Protein AF-0000000078980263 (afdb_homodimer)

Sequence (314 aa):
MEFRFREGEEVVDLPDGTDAGVYFIGRIRTPWSDRKDCPRQGREDGPKCRIELDARWASALHGVADYTWLDVLYWLDKGRRDLVIQNPKSDGKLFGTFALRSPQRPNPIGLSRVRLERVEGTTLVVRGLDCLDGTPLIDIKPNRCEFTPKAPPKPGVMEFRFREGEEVVDLPDGTDAGVYFIGRIRTPWSDRKDCPRQGREDGPKCRIELDARWASALHGVADYTWLDVLYWLDKGRRDLVIQNPKSDGKLFGTFALRSPQRPNPIGLSRVRLERVEGTTLVVRGLDCLDGTPLIDIKPNRCEFTPKAPPKPGV

Secondary structure (DSSP, 8-state):
---PPPTT-EE-PPPSS-SEEE---EEEE-S-SSGGGS-SS--TTS-EEEEEE-GGGGGGGTTGGG-SEEEEEEE-TTS-S-EEEE-TTSSS--EEGGGS--S-SSS-EEEEEEEEEEEETTEEEEE---S-TTPEEEEEEE-TTT----SPPPTT-/---PPPTT-EE-PPPSS-SEEE---EEEE-S-SSGGGS-SS--TTS-EEEEEE-GGGGGGGTTGGG-SEEEEEEE-TTS-S-EEEE-TTSSS--EEGGGS--S-SSS-EEEEEEEEEEEETTEEEEE---S-TTPEEEEEEE-TTT----SPPPTT-

Organism: Ruegeria pomeroyi (strain ATCC 700808 / DSM 15171 / DSS-3) (NCBI:txid246200)

Foldseek 3Di:
DPDDAFPPWDFDDDDPDDDDDFDQFWWKADPAQDLVPFDPWFDQPDDKIKTAGDPVCQCVCVPVQVAFKKKWKFAQPPAAAGIQWGDPPSPPDIDGPVVDQDCHHNGSIHIWIWTFPDDDRRMTIIGIDGGHGGTGTGDMGHDPVGDDDPDDDDPPD/DPDDAFPPWDFDDDDPDDDDDFDQFWWKADPAQDLVPFDPWFDQPDDKIKTAGDPVCQCVCVPVQVAFKKKWKFAQPPAAAGIQWGDVPSPPDIDGPVVDQDCHHNGSIHIWIWTFPDDDRRMTIIGIDGGHGGTGTGDMGHDPVGDDDPDDDDPPD

InterPro domains:
  IPR023370 TrmO-like, N-terminal domain [PF01980] (37-142)
  IPR023370 TrmO-like, N-terminal domain [PS51668] (22-152)
  IPR023370 TrmO-like, N-terminal domain [TIGR00104] (25-143)
  IPR023370 TrmO-like, N-terminal domain [cd09281] (24-142)
  IPR036413 YaeB-like superfamily [SSF118196] (22-150)
  IPR036414 YaeB, N-terminal domain superfamily [G3DSA:2.40.30.70] (2-148)
  IPR040372 YaeB-like [PTHR12818] (24-142)

pLDDT: mean 94.3, std 8.97, range [41.44, 98.94]

Structure (mmCIF, N/CA/C/O backbone):
data_AF-0000000078980263-model_v1
#
loop_
_entity.id
_entity.type
_entity.pdbx_description
1 polymer 'TsaA-like domain-containing protein'
#
loop_
_atom_site.group_PDB
_atom_site.id
_atom_site.type_symbol
_atom_site.label_atom_id
_atom_site.label_alt_id
_atom_site.label_comp_id
_atom_site.label_asym_id
_atom_site.label_entity_id
_atom_site.label_seq_id
_atom_site.pdbx_PDB_ins_code
_atom_site.Cartn_x
_atom_site.Cartn_y
_atom_site.Cartn_z
_atom_site.occupancy
_atom_site.B_iso_or_equiv
_atom_site.auth_seq_id
_atom_site.auth_comp_id
_atom_site.auth_asym_id
_atom_site.auth_atom_id
_atom_site.pdbx_PDB_model_num
ATOM 1 N N . MET A 1 1 ? -16.828 -14.68 11.484 1 41.91 1 MET A N 1
ATOM 2 C CA . MET A 1 1 ? -17.297 -14.883 10.117 1 41.91 1 MET A CA 1
ATOM 3 C C . MET A 1 1 ? -16.906 -16.266 9.609 1 41.91 1 MET A C 1
ATOM 5 O O . MET A 1 1 ? -15.75 -16.688 9.766 1 41.91 1 MET A O 1
ATOM 9 N N . GLU A 1 2 ? -17.812 -17.125 9.578 1 50.34 2 GLU A N 1
ATOM 10 C CA . GLU A 1 2 ? -17.594 -18.5 9.133 1 50.34 2 GLU A CA 1
ATOM 11 C C . GLU A 1 2 ? -17.031 -18.547 7.719 1 50.34 2 GLU A C 1
ATOM 13 O O . GLU A 1 2 ? -17.625 -17.984 6.789 1 50.34 2 GLU A O 1
ATOM 18 N N . PHE A 1 3 ? -15.688 -18.531 7.57 1 62.78 3 PHE A N 1
ATOM 19 C CA . PHE A 1 3 ? -15.062 -18.641 6.258 1 62.78 3 PHE A CA 1
ATOM 20 C C . PHE A 1 3 ? -15.391 -19.984 5.613 1 62.78 3 PHE A C 1
ATOM 22 O O . PHE A 1 3 ? -15.211 -21.031 6.234 1 62.78 3 PHE A O 1
ATOM 29 N N . ARG A 1 4 ? -16.359 -19.938 4.695 1 69.44 4 ARG A N 1
ATOM 30 C CA . ARG A 1 4 ? -16.609 -21.156 3.916 1 69.44 4 ARG A CA 1
ATOM 31 C C . ARG A 1 4 ? -15.68 -21.234 2.713 1 69.44 4 ARG A C 1
ATOM 33 O O . ARG A 1 4 ? -15.625 -20.312 1.896 1 69.44 4 ARG A O 1
ATOM 40 N N . PHE A 1 5 ? -14.891 -22.344 2.652 1 84.5 5 PHE A N 1
ATOM 41 C CA . PHE A 1 5 ? -13.992 -22.594 1.535 1 84.5 5 PHE A CA 1
ATOM 42 C C . PHE A 1 5 ? -14.773 -22.922 0.271 1 84.5 5 PHE A C 1
ATOM 44 O O . PHE A 1 5 ? -15.688 -23.75 0.302 1 84.5 5 PHE A O 1
ATOM 51 N N . ARG A 1 6 ? -14.477 -22.203 -0.721 1 90 6 ARG A N 1
ATOM 52 C CA . ARG A 1 6 ? -15.023 -22.531 -2.037 1 90 6 ARG A CA 1
ATOM 53 C C . ARG A 1 6 ? -14.195 -23.625 -2.715 1 90 6 ARG A C 1
ATOM 55 O O . ARG A 1 6 ? -13.062 -23.891 -2.316 1 90 6 ARG A O 1
ATOM 62 N N . GLU A 1 7 ? -14.797 -24.172 -3.707 1 91.81 7 GLU A N 1
ATOM 63 C CA . GLU A 1 7 ? -14.156 -25.281 -4.398 1 91.81 7 GLU A CA 1
ATOM 64 C C . GLU A 1 7 ? -12.82 -24.859 -5.004 1 91.81 7 GLU A C 1
ATOM 66 O O . GLU A 1 7 ? -12.734 -23.828 -5.66 1 91.81 7 GLU A O 1
ATOM 71 N N . GLY A 1 8 ? -11.711 -25.688 -4.762 1 96.12 8 GLY A N 1
ATOM 72 C CA . GLY A 1 8 ? -10.414 -25.469 -5.387 1 96.12 8 GLY A CA 1
ATOM 73 C C . GLY A 1 8 ? -9.523 -24.531 -4.605 1 96.12 8 GL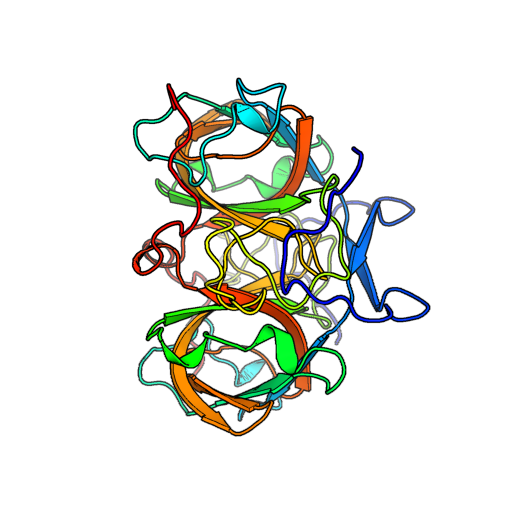Y A C 1
ATOM 74 O O . GLY A 1 8 ? -8.328 -24.422 -4.887 1 96.12 8 GLY A O 1
ATOM 75 N N . GLU A 1 9 ? -10.086 -23.938 -3.598 1 97.38 9 GLU A N 1
ATOM 76 C CA . GLU A 1 9 ? -9.289 -23 -2.811 1 97.38 9 GLU A CA 1
ATOM 77 C C . GLU A 1 9 ? -8.234 -23.734 -1.987 1 97.38 9 GLU A C 1
ATOM 79 O O . GLU A 1 9 ? -8.422 -24.891 -1.619 1 97.38 9 GLU A O 1
ATOM 84 N N . GLU A 1 10 ? -7.105 -23.141 -1.783 1 97.94 10 GLU A N 1
ATOM 85 C CA . GLU A 1 10 ? -5.984 -23.734 -1.056 1 97.94 10 GLU A CA 1
ATOM 86 C C . GLU A 1 10 ? -5.457 -22.781 0.012 1 97.94 10 GLU A C 1
ATOM 88 O O . GLU A 1 10 ? -5.445 -21.562 -0.187 1 97.94 10 GLU A O 1
ATOM 93 N N . VAL A 1 11 ? -4.992 -23.391 1.152 1 97.94 11 VAL A N 1
ATOM 94 C CA . VAL A 1 11 ? -4.398 -22.609 2.234 1 97.94 11 VAL A CA 1
ATOM 95 C C . VAL A 1 11 ? -2.971 -23.094 2.494 1 97.94 11 VAL A C 1
ATOM 97 O O . VAL A 1 11 ? -2.576 -24.172 2.033 1 97.94 11 VAL A O 1
ATOM 100 N N . VAL A 1 12 ? -2.186 -22.281 3.139 1 98.44 12 VAL A N 1
ATOM 101 C CA . VAL A 1 12 ? -0.859 -22.656 3.613 1 98.44 12 VAL A CA 1
ATOM 102 C C . VAL A 1 12 ? -0.764 -22.422 5.121 1 98.44 12 VAL A C 1
ATOM 104 O O . VAL A 1 12 ? -1.577 -21.703 5.695 1 98.44 12 VAL A O 1
ATOM 107 N N . ASP A 1 13 ? 0.249 -23.125 5.699 1 97.88 13 ASP A N 1
ATOM 108 C CA . ASP A 1 13 ? 0.564 -22.828 7.09 1 97.88 13 ASP A CA 1
ATOM 109 C C . ASP A 1 13 ? 1.24 -21.453 7.211 1 97.88 13 ASP A C 1
ATOM 111 O O . ASP A 1 13 ? 2.178 -21.156 6.469 1 97.88 13 ASP A O 1
ATOM 115 N N . LEU A 1 14 ? 0.771 -20.75 8.133 1 98.12 14 LEU A N 1
ATOM 116 C CA . LEU A 1 14 ? 1.367 -19.438 8.359 1 98.12 14 LEU A CA 1
ATOM 117 C C . LEU A 1 14 ? 2.652 -19.547 9.172 1 98.12 14 LEU A C 1
ATOM 119 O O . LEU A 1 14 ? 2.834 -20.516 9.914 1 98.12 14 LEU A O 1
ATOM 123 N N . PRO A 1 15 ? 3.559 -18.531 8.992 1 97.88 15 PRO A N 1
ATOM 124 C CA . PRO A 1 15 ? 4.719 -18.516 9.883 1 97.88 15 PRO A CA 1
ATOM 125 C C . PRO A 1 15 ? 4.328 -18.406 11.352 1 97.88 15 PRO A C 1
ATOM 127 O O . PRO A 1 15 ? 3.236 -17.922 11.672 1 97.88 15 PRO A O 1
ATOM 130 N N . ASP A 1 16 ? 5.219 -18.828 12.297 1 96 16 ASP A N 1
ATOM 131 C CA . ASP A 1 16 ? 4.949 -18.859 13.734 1 96 16 ASP A CA 1
ATOM 132 C C . ASP A 1 16 ? 4.738 -17.453 14.281 1 96 16 ASP A C 1
ATOM 134 O O . ASP A 1 16 ? 4.016 -17.266 15.258 1 96 16 ASP A O 1
ATOM 138 N N . GLY A 1 17 ? 5.352 -16.531 13.703 1 97.44 17 GLY A N 1
ATOM 139 C CA . GLY A 1 17 ? 5.242 -15.156 14.148 1 97.44 17 GLY A CA 1
ATOM 140 C C . GLY A 1 17 ? 5.398 -14.148 13.023 1 97.44 17 GLY A C 1
ATOM 141 O O . GLY A 1 17 ? 5.859 -14.492 11.938 1 97.44 17 GLY A O 1
ATOM 142 N N . THR A 1 18 ? 4.926 -12.945 13.328 1 98.38 18 THR A N 1
ATOM 143 C CA . THR A 1 18 ? 5.051 -11.875 12.344 1 98.38 18 THR A CA 1
ATOM 144 C C . THR A 1 18 ? 6.453 -11.273 12.375 1 98.38 18 THR A C 1
ATOM 146 O O . THR A 1 18 ? 7.203 -11.484 13.328 1 98.38 18 THR A O 1
ATOM 149 N N . ASP A 1 19 ? 6.82 -10.617 11.305 1 98.75 19 ASP A N 1
ATOM 150 C CA . ASP A 1 19 ? 8.188 -10.133 11.133 1 98.75 19 ASP A CA 1
ATOM 151 C C . ASP A 1 19 ? 8.312 -8.664 11.547 1 98.75 19 ASP A C 1
ATOM 153 O O . ASP A 1 19 ? 9.398 -8.211 11.906 1 98.75 19 ASP A O 1
ATOM 157 N N . ALA A 1 20 ? 7.281 -7.906 11.445 1 98.62 20 ALA A N 1
ATOM 158 C CA . ALA A 1 20 ? 7.215 -6.496 11.828 1 98.62 20 ALA A CA 1
ATOM 159 C C . ALA A 1 20 ? 5.797 -6.105 12.227 1 98.62 20 ALA A C 1
ATOM 161 O O . ALA A 1 20 ? 4.855 -6.875 12.039 1 98.62 20 ALA A O 1
ATOM 162 N N . GLY A 1 21 ? 5.656 -4.926 12.859 1 98.56 21 GLY A N 1
ATOM 163 C CA . GLY A 1 21 ? 4.352 -4.488 13.328 1 98.56 21 GLY A CA 1
ATOM 164 C C . GLY A 1 21 ? 3.934 -3.145 12.766 1 98.56 21 GLY A C 1
ATOM 165 O O . GLY A 1 21 ? 4.781 -2.324 12.406 1 98.56 21 GLY A O 1
ATOM 166 N N . VAL A 1 22 ? 2.6 -2.936 12.75 1 98.75 22 VAL A N 1
ATOM 167 C CA . VAL A 1 22 ? 2.086 -1.658 12.266 1 98.75 22 VAL A CA 1
ATOM 168 C C . VAL A 1 22 ? 1.269 -0.983 13.367 1 98.75 22 VAL A C 1
ATOM 170 O O . VAL A 1 22 ? 0.71 -1.657 14.234 1 98.75 22 VAL A O 1
ATOM 173 N N . TYR A 1 23 ? 1.26 0.328 13.289 1 98.88 23 TYR A N 1
ATOM 174 C CA . TYR A 1 23 ? 0.357 1.154 14.078 1 98.88 23 TYR A CA 1
ATOM 175 C C . TYR A 1 23 ? -0.908 1.486 13.297 1 98.88 23 TYR A C 1
ATOM 177 O O . TYR A 1 23 ? -0.841 1.837 12.117 1 98.88 23 TYR A O 1
ATOM 185 N N . PHE A 1 24 ? -2.059 1.275 13.953 1 98.88 24 PHE A N 1
ATOM 186 C CA . PHE A 1 24 ? -3.25 1.923 13.414 1 98.88 24 PHE A CA 1
ATOM 187 C C . PHE A 1 24 ? -3.256 3.41 13.75 1 98.88 24 PHE A C 1
ATOM 189 O O . PHE A 1 24 ? -3.285 3.785 14.922 1 98.88 24 PHE A O 1
ATOM 196 N N . ILE A 1 25 ? -3.234 4.211 12.734 1 98.94 25 ILE A N 1
ATOM 197 C CA . ILE A 1 25 ? -2.979 5.629 12.969 1 98.94 25 ILE A CA 1
ATOM 198 C C . ILE A 1 25 ? -4.293 6.406 12.898 1 98.94 25 ILE A C 1
ATOM 200 O O . ILE A 1 25 ? -4.289 7.637 12.906 1 98.94 25 ILE A O 1
ATOM 204 N N . GLY A 1 26 ? -5.363 5.766 12.758 1 98.88 26 GLY A N 1
ATOM 205 C CA . GLY A 1 26 ? -6.703 6.324 12.656 1 98.88 26 GLY A CA 1
ATOM 206 C C . GLY A 1 26 ? -7.746 5.301 12.242 1 98.88 26 GLY A C 1
ATOM 207 O O . GLY A 1 26 ? -7.516 4.094 12.352 1 98.88 26 GLY A O 1
ATOM 208 N N . ARG A 1 27 ? -8.906 5.844 11.852 1 98.88 27 ARG A N 1
ATOM 209 C CA . ARG A 1 27 ? -10.023 5.008 11.43 1 98.88 27 ARG A CA 1
ATOM 210 C C . ARG A 1 27 ? -10.703 5.574 10.188 1 98.88 27 ARG A C 1
ATOM 212 O O . ARG A 1 27 ? -10.797 6.793 10.031 1 98.88 27 ARG A O 1
ATOM 219 N N . ILE A 1 28 ? -11.188 4.625 9.438 1 98.88 28 ILE A N 1
ATOM 220 C CA . ILE A 1 28 ? -11.953 4.996 8.25 1 98.88 28 ILE A CA 1
ATOM 221 C C . ILE A 1 28 ? -13.445 4.844 8.531 1 98.88 28 ILE A C 1
ATOM 223 O O . ILE A 1 28 ? -13.875 3.842 9.109 1 98.88 28 ILE A O 1
ATOM 227 N N . ARG A 1 29 ? -14.195 5.844 8.148 1 98.81 29 ARG A N 1
ATOM 228 C CA . ARG A 1 29 ? -15.648 5.852 8.297 1 98.81 29 ARG A CA 1
ATOM 229 C C . ARG A 1 29 ? -16.328 5.785 6.934 1 98.81 29 ARG A C 1
ATOM 231 O O . ARG A 1 29 ? -16.141 6.668 6.094 1 98.81 29 ARG A O 1
ATOM 238 N N . THR A 1 30 ? -17.094 4.742 6.688 1 98.5 30 THR A N 1
ATOM 239 C CA . THR A 1 30 ? -17.812 4.516 5.438 1 98.5 30 THR A CA 1
ATOM 240 C C . THR A 1 30 ? -19.281 4.188 5.715 1 98.5 30 THR A C 1
ATOM 242 O O . THR A 1 30 ? -19.672 3.969 6.863 1 98.5 30 THR A O 1
ATOM 245 N N . PRO A 1 31 ? -20.094 4.148 4.633 1 97.75 31 PRO A N 1
ATOM 246 C CA . PRO A 1 31 ? -21.5 3.865 4.875 1 97.75 31 PRO A CA 1
ATOM 247 C C . PRO A 1 31 ? -21.797 2.373 5.027 1 97.75 31 PRO A C 1
ATOM 249 O O . PRO A 1 31 ? -22.922 1.983 5.305 1 97.75 31 PRO A O 1
ATOM 252 N N . TRP A 1 32 ? -20.828 1.546 4.895 1 96.69 32 TRP A N 1
ATOM 253 C CA . TRP A 1 32 ? -21.094 0.111 4.848 1 96.69 32 TRP A CA 1
ATOM 254 C C . TRP A 1 32 ? -20.766 -0.545 6.188 1 96.69 32 TRP A C 1
ATOM 256 O O . TRP A 1 32 ? -19.625 -0.5 6.652 1 96.69 32 TRP A O 1
ATOM 266 N N . SER A 1 33 ? -21.719 -1.171 6.82 1 95.31 33 SER A N 1
ATOM 267 C CA . SER A 1 33 ? -21.547 -1.859 8.094 1 95.31 33 SER A CA 1
ATOM 268 C C . SER A 1 33 ? -21.391 -3.363 7.89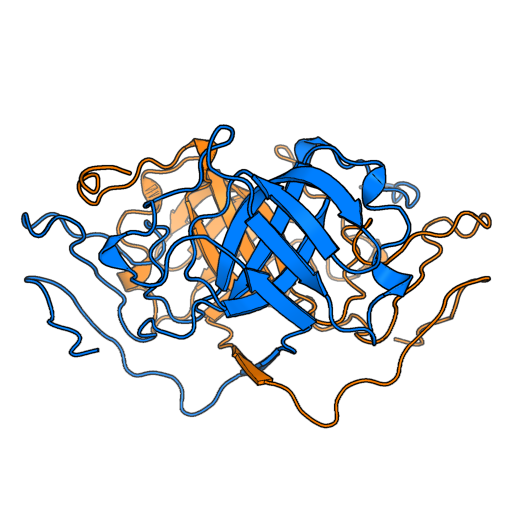5 1 95.31 33 SER A C 1
ATOM 270 O O . SER A 1 33 ? -21 -4.082 8.82 1 95.31 33 SER A O 1
ATOM 272 N N . ASP A 1 34 ? -21.734 -3.771 6.68 1 93.19 34 ASP A N 1
ATOM 273 C CA . ASP A 1 34 ? -21.625 -5.18 6.309 1 93.19 34 ASP A CA 1
ATOM 274 C C . ASP A 1 34 ? -20.781 -5.352 5.051 1 93.19 34 ASP A C 1
ATOM 276 O O . ASP A 1 34 ? -20.938 -4.598 4.086 1 93.19 34 ASP A O 1
ATOM 280 N N . ARG A 1 35 ? -19.938 -6.332 5.094 1 89.38 35 ARG A N 1
ATOM 281 C CA . ARG A 1 35 ? -19.031 -6.594 3.988 1 89.38 35 ARG A CA 1
ATOM 282 C C . ARG A 1 35 ? -19.781 -6.777 2.68 1 89.38 35 ARG A C 1
ATOM 284 O O . ARG A 1 35 ? -19.297 -6.387 1.615 1 89.38 35 ARG A O 1
ATOM 291 N N . LYS A 1 36 ? -20.953 -7.367 2.758 1 88.12 36 LYS A N 1
ATOM 292 C CA . LYS A 1 36 ? -21.734 -7.66 1.558 1 88.12 36 LYS A CA 1
ATOM 293 C C . LYS A 1 36 ? -22.156 -6.375 0.852 1 88.12 36 LYS A C 1
ATOM 295 O O . LYS A 1 36 ? -22.5 -6.398 -0.331 1 88.12 36 LYS A O 1
ATOM 300 N N . ASP A 1 37 ? -22.172 -5.262 1.613 1 91.44 37 ASP A N 1
ATOM 301 C CA . ASP A 1 37 ? -22.625 -3.992 1.06 1 91.44 37 ASP A CA 1
ATOM 302 C C . ASP A 1 37 ? -21.453 -3.168 0.535 1 91.44 37 ASP A C 1
ATOM 304 O O . ASP A 1 37 ? -21.641 -2.15 -0.133 1 91.44 37 ASP A O 1
ATOM 308 N N . CYS A 1 38 ? -20.266 -3.576 0.869 1 93 38 CYS A N 1
ATOM 309 C CA . CYS A 1 38 ? -19.094 -2.863 0.386 1 93 38 CYS A CA 1
ATOM 310 C C . CYS A 1 38 ? -18.891 -3.08 -1.11 1 93 38 CYS A C 1
ATOM 312 O O . CYS A 1 38 ? -19.031 -4.203 -1.602 1 93 38 CYS A O 1
ATOM 314 N N . PRO A 1 39 ? -18.609 -1.992 -1.839 1 91.88 39 PRO A N 1
ATOM 315 C CA . PRO A 1 39 ? -18.234 -2.223 -3.236 1 91.88 39 PRO A CA 1
ATOM 316 C C . PRO A 1 39 ? -16.969 -3.059 -3.373 1 91.88 39 PRO A C 1
ATOM 318 O O . PRO A 1 39 ? -16.141 -3.086 -2.457 1 91.88 39 PRO A O 1
ATOM 321 N N . ARG A 1 40 ? -16.797 -3.777 -4.504 1 89.69 40 ARG A N 1
ATOM 322 C CA . ARG A 1 40 ? -15.578 -4.535 -4.762 1 89.69 40 ARG A CA 1
ATOM 323 C C . ARG A 1 40 ? -14.383 -3.607 -4.906 1 89.69 40 ARG A C 1
ATOM 325 O O . ARG A 1 40 ? -13.266 -3.953 -4.496 1 89.69 40 ARG A O 1
ATOM 332 N N . GLN A 1 41 ? -14.609 -2.512 -5.551 1 91 41 GLN A N 1
ATOM 333 C CA . GLN A 1 41 ? -13.625 -1.437 -5.68 1 91 41 GLN A CA 1
ATOM 334 C C . GLN A 1 41 ? -14.289 -0.07 -5.523 1 91 41 GLN A C 1
ATOM 336 O O . GLN A 1 41 ? -15.398 0.149 -6.016 1 91 41 GLN A O 1
ATOM 341 N N . GLY A 1 42 ? -13.555 0.763 -4.871 1 93 42 GLY A N 1
ATOM 342 C CA . GLY A 1 42 ? -14.086 2.109 -4.723 1 93 42 GLY A CA 1
ATOM 343 C C . GLY A 1 42 ? -14.203 2.85 -6.043 1 93 42 GLY A C 1
ATOM 344 O O . GLY A 1 42 ? -13.367 2.68 -6.934 1 93 42 GLY A O 1
ATOM 345 N N . ARG A 1 43 ? -15.32 3.693 -6.078 1 92.12 43 ARG A N 1
ATOM 346 C CA . ARG A 1 43 ? -15.531 4.52 -7.262 1 92.12 43 ARG A CA 1
ATOM 347 C C . ARG A 1 43 ? -15.297 5.992 -6.949 1 92.12 43 ARG A C 1
ATOM 349 O O . ARG A 1 43 ? -15.594 6.457 -5.848 1 92.12 43 ARG A O 1
ATOM 356 N N . GLU A 1 44 ? -14.805 6.637 -7.996 1 91.56 44 GLU A N 1
ATOM 357 C CA . GLU A 1 44 ? -14.531 8.062 -7.84 1 91.56 44 GLU A CA 1
ATOM 358 C C . GLU A 1 44 ? -15.812 8.836 -7.531 1 91.56 44 GLU A C 1
ATOM 360 O O . GLU A 1 44 ? -15.773 9.867 -6.859 1 91.56 44 GLU A O 1
ATOM 365 N N . ASP A 1 45 ? -16.906 8.352 -8.102 1 93.69 45 ASP A N 1
ATOM 366 C CA . ASP A 1 45 ? -18.188 9.016 -7.867 1 93.69 45 ASP A CA 1
ATOM 367 C C . ASP A 1 45 ? -18.953 8.336 -6.742 1 93.69 45 ASP A C 1
ATOM 369 O O . ASP A 1 45 ? -20.172 8.492 -6.633 1 93.69 45 ASP A O 1
ATOM 373 N N . GLY A 1 46 ? -18.297 7.531 -5.957 1 95.31 46 GLY A N 1
ATOM 374 C CA . GLY A 1 46 ? -18.906 6.887 -4.812 1 95.31 46 GLY A CA 1
ATOM 375 C C . GLY A 1 46 ? -19.234 7.852 -3.686 1 95.31 46 GLY A C 1
ATOM 376 O O . GLY A 1 46 ? -19.062 9.062 -3.832 1 95.31 46 GLY A O 1
ATOM 377 N N . PRO A 1 47 ? -19.766 7.312 -2.619 1 97.69 47 PRO A N 1
ATOM 378 C CA . PRO A 1 47 ? -20.156 8.172 -1.501 1 97.69 47 PRO A CA 1
ATOM 379 C C . PRO A 1 47 ? -18.969 8.859 -0.834 1 97.69 47 PRO A C 1
ATOM 381 O O . PRO A 1 47 ? -17.844 8.352 -0.889 1 97.69 47 PRO A O 1
ATOM 384 N N . LYS A 1 48 ? -19.281 10.016 -0.228 1 98.5 48 LYS A N 1
ATOM 385 C CA . LYS A 1 48 ? -18.297 10.633 0.635 1 98.5 48 LYS A CA 1
ATOM 386 C C . LYS A 1 48 ? -18.031 9.789 1.878 1 98.5 48 LYS A C 1
ATOM 388 O O . LYS A 1 48 ? -18.969 9.32 2.52 1 98.5 48 LYS A O 1
ATOM 393 N N . CYS A 1 49 ? -16.828 9.539 2.129 1 98.81 49 CYS A N 1
ATOM 394 C CA . CYS A 1 49 ? -16.344 8.844 3.316 1 98.81 49 CYS A CA 1
ATOM 395 C C . CYS A 1 49 ? -15.398 9.727 4.121 1 98.81 49 CYS A C 1
ATOM 397 O O . CYS A 1 49 ? -15.062 10.828 3.695 1 98.81 49 CYS A O 1
ATOM 399 N N . ARG A 1 50 ? -15.055 9.25 5.309 1 98.94 50 ARG A N 1
ATOM 400 C CA . ARG A 1 50 ? -14.148 10.016 6.16 1 98.94 50 ARG A CA 1
ATOM 401 C C . ARG A 1 50 ? -12.969 9.156 6.598 1 98.94 50 ARG A C 1
ATOM 403 O O . ARG A 1 50 ? -13.133 7.98 6.93 1 98.94 50 ARG A O 1
ATOM 410 N N . ILE A 1 51 ? -11.82 9.758 6.547 1 98.94 51 ILE A N 1
ATOM 411 C CA . ILE A 1 51 ? -10.625 9.227 7.191 1 98.94 51 ILE A CA 1
ATOM 412 C C . ILE A 1 51 ? -10.289 10.07 8.422 1 98.94 51 ILE A C 1
ATOM 414 O O . ILE A 1 51 ? -9.961 11.25 8.305 1 98.94 51 ILE A O 1
ATOM 418 N N . GLU A 1 52 ? -10.383 9.453 9.555 1 98.94 52 GLU A N 1
ATOM 419 C CA . GLU A 1 52 ? -10.141 10.148 10.812 1 98.94 52 GLU A CA 1
ATOM 420 C C . GLU A 1 52 ? -8.781 9.766 11.398 1 98.94 52 GLU A C 1
ATOM 422 O O . GLU A 1 52 ? -8.578 8.633 11.828 1 98.94 52 GLU A O 1
ATOM 427 N N . LEU A 1 53 ? -7.941 10.695 11.422 1 98.94 53 LEU A N 1
ATOM 428 C CA . LEU A 1 53 ? -6.582 10.484 11.906 1 98.94 53 LEU A CA 1
ATOM 429 C C . LEU A 1 53 ? -6.512 10.68 13.414 1 98.94 53 LEU A C 1
ATOM 431 O O . LEU A 1 53 ? -7.121 11.609 13.953 1 98.94 53 LEU A O 1
ATOM 435 N N . ASP A 1 54 ? -5.715 9.82 14.117 1 98.75 54 ASP A N 1
ATOM 436 C CA . ASP A 1 54 ? -5.445 10.039 15.539 1 98.75 54 ASP A CA 1
ATOM 437 C C . ASP A 1 54 ? -4.711 11.359 15.766 1 98.75 54 ASP A C 1
ATOM 439 O O . ASP A 1 54 ? -3.826 11.719 14.984 1 98.75 54 ASP A O 1
ATOM 443 N N . ALA A 1 55 ? -4.984 11.984 16.891 1 98.5 55 ALA A N 1
ATOM 444 C CA . ALA A 1 55 ? -4.461 13.312 17.203 1 98.5 55 ALA A CA 1
ATOM 445 C C . ALA A 1 55 ? -2.936 13.312 17.219 1 98.5 55 ALA A C 1
ATOM 447 O O . ALA A 1 55 ? -2.309 14.305 16.844 1 98.5 55 ALA A O 1
ATOM 448 N N . ARG A 1 56 ? -2.357 12.25 17.594 1 98.19 56 ARG A N 1
ATOM 449 C CA . ARG A 1 56 ? -0.906 12.109 17.672 1 98.19 56 ARG A CA 1
ATOM 450 C C . ARG A 1 56 ? -0.255 12.438 16.328 1 98.19 56 ARG A C 1
ATOM 452 O O . ARG A 1 56 ? 0.849 12.984 16.297 1 98.19 56 ARG A O 1
ATOM 459 N N . TRP A 1 57 ? -0.915 12.219 15.25 1 98.75 57 TRP A N 1
ATOM 460 C CA . TRP A 1 57 ? -0.335 12.305 13.914 1 98.75 57 TRP A CA 1
ATOM 461 C C . TRP A 1 57 ? -0.814 13.555 13.188 1 98.75 57 TRP A C 1
ATOM 463 O O . TRP A 1 57 ? -0.577 13.719 11.992 1 98.75 57 TRP A O 1
ATOM 473 N N . ALA A 1 58 ? -1.475 14.477 13.859 1 98.75 58 ALA A N 1
ATOM 474 C CA . ALA A 1 58 ? -2.158 15.617 13.25 1 98.75 58 ALA A CA 1
ATOM 475 C C . ALA A 1 58 ? -1.203 16.422 12.383 1 98.75 58 ALA A C 1
ATOM 477 O O . ALA A 1 58 ? -1.525 16.766 11.242 1 98.75 58 ALA A O 1
ATOM 478 N N . SER A 1 59 ? -0.036 16.688 12.859 1 98.62 59 SER A N 1
ATOM 479 C CA . SER A 1 59 ? 0.904 17.547 12.141 1 98.62 59 SER A CA 1
ATOM 480 C C . SER A 1 59 ? 1.37 16.891 10.844 1 98.62 59 SER A C 1
ATOM 482 O O . SER A 1 59 ? 1.791 17.578 9.914 1 98.62 59 SER A O 1
ATOM 484 N N . ALA A 1 60 ? 1.283 15.586 10.758 1 98.81 60 ALA A N 1
ATOM 485 C CA . ALA A 1 60 ? 1.748 14.844 9.586 1 98.81 60 ALA A CA 1
ATOM 486 C C . ALA A 1 60 ? 0.849 15.102 8.383 1 98.81 60 ALA A C 1
ATOM 488 O O . ALA A 1 60 ? 1.186 14.719 7.258 1 98.81 60 ALA A O 1
ATOM 489 N N . LEU A 1 61 ? -0.244 15.836 8.555 1 98.81 61 LEU A N 1
ATOM 490 C CA . LEU A 1 61 ? -1.164 16.156 7.465 1 98.81 61 LEU A CA 1
ATOM 491 C C . LEU A 1 61 ? -0.753 17.453 6.77 1 98.81 61 LEU A C 1
ATOM 493 O O . LEU A 1 61 ? -1.311 17.797 5.727 1 98.81 61 LEU A O 1
ATOM 497 N N . HIS A 1 62 ? 0.219 18.094 7.316 1 98.62 62 HIS A N 1
ATOM 498 C CA . HIS A 1 62 ? 0.613 19.391 6.746 1 98.62 62 HIS A CA 1
ATOM 499 C C . HIS A 1 62 ? 0.993 19.234 5.277 1 98.62 62 HIS A C 1
ATOM 501 O O . HIS A 1 62 ? 1.971 18.562 4.949 1 98.62 62 HIS A O 1
ATOM 507 N N . GLY A 1 63 ? 0.188 19.859 4.398 1 98.25 63 GLY A N 1
ATOM 508 C CA . GLY A 1 63 ? 0.468 19.828 2.971 1 98.25 63 GLY A CA 1
ATOM 509 C C . GLY A 1 63 ? -0.406 18.859 2.207 1 98.25 63 GLY A C 1
ATOM 510 O O . GLY A 1 63 ? -0.43 18.875 0.974 1 98.25 63 GLY A O 1
ATOM 511 N N . VAL A 1 64 ? -1.184 18.031 2.846 1 98.62 64 VAL A N 1
ATOM 512 C CA . VAL A 1 64 ? -1.99 17 2.199 1 98.62 64 VAL A CA 1
ATOM 513 C C . VAL A 1 64 ? -3.082 17.656 1.354 1 98.62 64 VAL A C 1
ATOM 515 O O . VAL A 1 64 ? -3.443 17.141 0.292 1 98.62 64 VAL A O 1
ATOM 518 N N . ALA A 1 65 ? -3.539 18.797 1.802 1 98.31 65 ALA A N 1
ATOM 519 C CA . ALA A 1 65 ? -4.645 19.484 1.141 1 98.31 65 ALA A CA 1
ATOM 520 C C . ALA A 1 65 ? -4.242 19.953 -0.256 1 98.31 65 ALA A C 1
ATOM 522 O O . ALA A 1 65 ? -5.098 20.328 -1.062 1 98.31 65 ALA A O 1
ATOM 523 N N . ASP A 1 66 ? -2.963 19.938 -0.607 1 97.19 66 ASP A N 1
ATOM 524 C CA . ASP A 1 66 ? -2.469 20.406 -1.9 1 97.19 66 ASP A CA 1
ATOM 525 C C . ASP A 1 66 ? -2.703 19.359 -2.984 1 97.19 66 ASP A C 1
ATOM 527 O O . ASP A 1 66 ? -2.516 19.625 -4.172 1 97.19 66 ASP A O 1
ATOM 531 N N . TYR A 1 67 ? -3.164 18.203 -2.619 1 98 67 TYR A N 1
ATOM 532 C CA . TYR A 1 67 ? -3.324 17.109 -3.57 1 98 67 TYR A CA 1
ATOM 533 C C . TYR A 1 67 ? -4.801 16.812 -3.828 1 98 67 TYR A C 1
ATOM 535 O O . TYR A 1 67 ? -5.637 17 -2.939 1 98 67 TYR A O 1
ATOM 543 N N . THR A 1 68 ? -5.074 16.344 -5.023 1 98 68 THR A N 1
ATOM 544 C CA . THR A 1 68 ? -6.414 15.898 -5.383 1 98 68 THR A CA 1
ATOM 545 C C . THR A 1 68 ? -6.582 14.406 -5.094 1 98 68 THR A C 1
ATOM 547 O O . THR A 1 68 ? -7.656 13.969 -4.684 1 98 68 THR A O 1
ATOM 550 N N . TRP A 1 69 ? -5.504 13.672 -5.316 1 98 69 TRP A N 1
ATOM 551 C CA . TRP A 1 69 ? -5.562 12.219 -5.207 1 98 69 TRP A CA 1
ATOM 552 C C . TRP A 1 69 ? -4.59 11.711 -4.145 1 98 69 TRP A C 1
ATOM 554 O O . TRP A 1 69 ? -3.461 12.195 -4.047 1 98 69 TRP A O 1
ATOM 564 N N . LEU A 1 70 ? -5.074 10.766 -3.35 1 98.62 70 LEU A N 1
ATOM 565 C CA . LEU A 1 70 ? -4.273 10.125 -2.311 1 98.62 70 LEU A CA 1
ATOM 566 C C . LEU A 1 70 ? -4.312 8.609 -2.449 1 98.62 70 LEU A C 1
ATOM 568 O O . LEU A 1 70 ? -5.316 8.047 -2.895 1 98.62 70 LEU A O 1
ATOM 572 N N . ASP A 1 71 ? -3.201 7.953 -2.148 1 98.44 71 ASP A N 1
ATOM 573 C CA . ASP A 1 71 ? -3.186 6.52 -1.869 1 98.44 71 ASP A CA 1
ATOM 574 C C . ASP A 1 71 ? -3.402 6.246 -0.382 1 98.44 71 ASP A C 1
ATOM 576 O O . ASP A 1 71 ? -2.693 6.797 0.464 1 98.44 71 ASP A O 1
ATOM 580 N N . VAL A 1 72 ? -4.383 5.457 -0.069 1 98.88 72 VAL A N 1
ATOM 581 C CA . VAL A 1 72 ? -4.715 5.152 1.318 1 98.88 72 VAL A CA 1
ATOM 582 C C . VAL A 1 72 ? -4.512 3.664 1.585 1 98.88 72 VAL A C 1
ATOM 584 O O . VAL A 1 72 ? -5 2.82 0.831 1 98.88 72 VAL A O 1
ATOM 587 N N . LEU A 1 73 ? -3.703 3.371 2.592 1 98.88 73 LEU A N 1
ATOM 588 C CA . LEU A 1 73 ? -3.51 2.006 3.07 1 98.88 73 LEU A CA 1
ATOM 589 C C . LEU A 1 73 ? -4.297 1.762 4.352 1 98.88 73 LEU A C 1
ATOM 591 O O . LEU A 1 73 ? -4.273 2.588 5.27 1 98.88 73 LEU A O 1
ATOM 595 N N . TYR A 1 74 ? -4.941 0.639 4.422 1 98.88 74 TYR A N 1
ATOM 596 C CA . TYR A 1 74 ? -5.762 0.318 5.582 1 98.88 74 TYR A CA 1
ATOM 597 C C . TYR A 1 74 ? -5.77 -1.184 5.848 1 98.88 74 TYR A C 1
ATOM 599 O O . TYR A 1 74 ? -5.355 -1.973 4.992 1 98.88 74 TYR A O 1
ATOM 607 N N . TRP A 1 75 ? -6.102 -1.537 7.051 1 98.81 75 TRP A N 1
ATOM 608 C CA . TRP A 1 75 ? -5.988 -2.912 7.523 1 98.81 75 TRP A CA 1
ATOM 609 C C . TRP A 1 75 ? -7.332 -3.631 7.438 1 98.81 75 TRP A C 1
ATOM 611 O O . TRP A 1 75 ? -8.273 -3.293 8.156 1 98.81 75 TRP A O 1
ATOM 621 N N . LEU A 1 76 ? -7.387 -4.566 6.492 1 97.56 76 LEU A N 1
ATOM 622 C CA . LEU A 1 76 ? -8.609 -5.355 6.344 1 97.56 76 LEU A CA 1
ATOM 623 C C . LEU A 1 76 ? -8.656 -6.48 7.375 1 97.56 76 LEU A C 1
ATOM 625 O O . LEU A 1 76 ? -8.391 -7.641 7.043 1 97.56 76 LEU A O 1
ATOM 629 N N . ASP A 1 77 ? -9.102 -6.176 8.57 1 93.75 77 ASP A N 1
ATOM 630 C CA . ASP A 1 77 ? -8.883 -6.953 9.781 1 93.75 77 ASP A CA 1
ATOM 631 C C . ASP A 1 77 ? -9.852 -8.141 9.859 1 93.75 77 ASP A C 1
ATOM 633 O O . ASP A 1 77 ? -9.766 -8.961 10.773 1 93.75 77 ASP A O 1
ATOM 637 N N . LYS A 1 78 ? -10.703 -8.32 8.922 1 91.81 78 LYS A N 1
ATOM 638 C CA . LYS A 1 78 ? -11.68 -9.406 9 1 91.81 78 LYS A CA 1
ATOM 639 C C . LYS A 1 78 ? -11.328 -10.531 8.031 1 91.81 78 LYS A C 1
ATOM 641 O O . LYS A 1 78 ? -12 -11.57 8.008 1 91.81 78 LYS A O 1
ATOM 646 N N . GLY A 1 79 ? -10.266 -10.375 7.258 1 90.31 79 GLY A N 1
ATOM 647 C CA . GLY A 1 79 ? -9.898 -11.375 6.27 1 90.31 79 GLY A CA 1
ATOM 648 C C . GLY A 1 79 ? -8.992 -12.453 6.824 1 90.31 79 GLY A C 1
ATOM 649 O O . GLY A 1 79 ?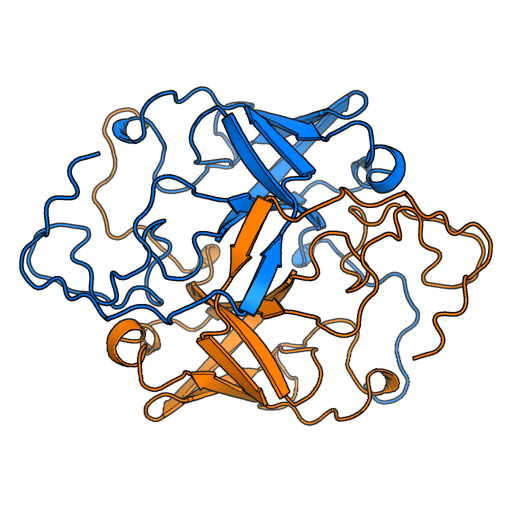 -8.273 -12.234 7.801 1 90.31 79 GLY A O 1
ATOM 650 N N . ARG A 1 80 ? -9.055 -13.617 6.211 1 95.06 80 ARG A N 1
ATOM 651 C CA . ARG A 1 80 ? -8.078 -14.656 6.527 1 95.06 80 ARG A CA 1
ATOM 652 C C . ARG A 1 80 ? -6.738 -14.375 5.855 1 95.06 80 ARG A C 1
ATOM 654 O O . ARG A 1 80 ? -6.684 -13.688 4.832 1 95.06 80 ARG A O 1
ATOM 661 N N . ARG A 1 81 ? -5.73 -15.055 6.41 1 97.94 81 ARG A N 1
ATOM 662 C CA . ARG A 1 81 ? -4.398 -14.672 5.953 1 97.94 81 ARG A CA 1
ATOM 663 C C . ARG A 1 81 ? -3.689 -15.852 5.289 1 97.94 81 ARG A C 1
ATOM 665 O O . ARG A 1 81 ? -2.572 -15.703 4.785 1 97.94 81 ARG A O 1
ATOM 672 N N . ASP A 1 82 ? -4.312 -16.984 5.234 1 98.25 82 ASP A N 1
ATOM 673 C CA . ASP A 1 82 ? -3.611 -18.203 4.824 1 98.25 82 ASP A CA 1
ATOM 674 C C . ASP A 1 82 ? -4.062 -18.656 3.439 1 98.25 82 ASP A C 1
ATOM 676 O O . ASP A 1 82 ? -3.551 -19.641 2.906 1 98.25 82 ASP A O 1
ATOM 680 N N . LEU A 1 83 ? -5.016 -17.969 2.84 1 98 83 LEU A N 1
ATOM 681 C CA . LEU A 1 83 ? -5.582 -18.359 1.554 1 98 83 LEU A CA 1
ATOM 682 C C . LEU A 1 83 ? -4.652 -17.969 0.409 1 98 83 LEU A C 1
ATOM 684 O O . LEU A 1 83 ? -4.348 -16.781 0.23 1 98 83 LEU A O 1
ATOM 688 N N . VAL A 1 84 ? -4.199 -19.016 -0.378 1 98.56 84 VAL A N 1
ATOM 689 C CA . VAL A 1 84 ? -3.225 -18.734 -1.426 1 98.56 84 VAL A CA 1
ATOM 690 C C . VAL A 1 84 ? -3.863 -18.938 -2.797 1 98.56 84 VAL A C 1
ATOM 692 O O . VAL A 1 84 ? -3.461 -18.312 -3.779 1 98.56 84 VAL A O 1
ATOM 695 N N . ILE A 1 85 ? -4.809 -19.812 -2.945 1 98.62 85 ILE A N 1
ATOM 696 C CA . ILE A 1 85 ? -5.629 -19.984 -4.141 1 98.62 85 ILE A CA 1
ATOM 697 C C . ILE A 1 85 ? -7.09 -19.672 -3.812 1 98.62 85 ILE A C 1
ATOM 699 O O . ILE A 1 85 ? -7.629 -20.172 -2.822 1 98.62 85 ILE A O 1
ATOM 703 N N . GLN A 1 86 ? -7.707 -18.859 -4.664 1 97.19 86 GLN A N 1
ATOM 704 C CA . GLN A 1 86 ? -9.078 -18.422 -4.406 1 97.19 86 GLN A CA 1
ATOM 705 C C . GLN A 1 86 ? -9.969 -18.672 -5.625 1 97.19 86 GLN A C 1
ATOM 707 O O . GLN A 1 86 ? -9.477 -18.766 -6.75 1 97.19 86 GLN A O 1
ATOM 712 N N . ASN A 1 87 ? -11.188 -18.734 -5.336 1 96.31 87 ASN A N 1
ATOM 713 C CA . ASN A 1 87 ? -12.25 -18.891 -6.328 1 96.31 87 ASN A CA 1
ATOM 714 C C . ASN A 1 87 ? -13.305 -17.812 -6.207 1 96.31 87 ASN A C 1
ATOM 716 O O . ASN A 1 87 ? -14.438 -18.078 -5.809 1 96.31 87 ASN A O 1
ATOM 720 N N . PRO A 1 88 ? -12.969 -16.656 -6.688 1 92.44 88 PRO A N 1
ATOM 721 C CA . PRO A 1 88 ? -13.797 -15.484 -6.391 1 92.44 88 PRO A CA 1
ATOM 722 C C . PRO A 1 88 ? -15.219 -15.625 -6.934 1 92.44 88 PRO A C 1
ATOM 724 O O . PRO A 1 88 ? -16.172 -15.109 -6.336 1 92.44 88 PRO A O 1
ATOM 727 N N . LYS A 1 89 ? -15.445 -16.312 -8.016 1 90 89 LYS A N 1
ATOM 728 C CA . LYS A 1 89 ? -16.766 -16.406 -8.617 1 90 89 LYS A CA 1
ATOM 729 C C . LYS A 1 89 ? -17.422 -17.75 -8.312 1 90 89 LYS A C 1
ATOM 731 O O . LYS A 1 89 ? -18.531 -18.031 -8.773 1 90 89 LYS A O 1
ATOM 736 N N . SER A 1 90 ? -16.719 -18.5 -7.723 1 90.5 90 SER A N 1
ATOM 737 C CA . SER A 1 90 ? -17.203 -19.844 -7.426 1 90.5 90 SER A CA 1
ATOM 738 C C . SER A 1 90 ? -17.594 -20.594 -8.703 1 90.5 90 SER A C 1
ATOM 740 O O . SER A 1 90 ? -18.594 -21.297 -8.734 1 90.5 90 SER A O 1
ATOM 742 N N . ASP A 1 91 ? -16.906 -20.359 -9.727 1 91.25 91 ASP A N 1
ATOM 743 C CA . ASP A 1 91 ? -17.234 -20.984 -11.008 1 91.25 91 ASP A CA 1
ATOM 744 C C . ASP A 1 91 ? -16.125 -21.953 -11.438 1 91.25 91 ASP A C 1
ATOM 746 O O . ASP A 1 91 ? -16.094 -22.391 -12.586 1 91.25 91 ASP A O 1
ATOM 750 N N . GLY A 1 92 ? -15.227 -22.125 -10.578 1 91.38 92 GLY A N 1
ATOM 751 C CA . GLY A 1 92 ? -14.156 -23.062 -10.867 1 91.38 92 GLY A CA 1
ATOM 752 C C . GLY A 1 92 ? -12.906 -22.406 -11.414 1 91.38 92 GLY A C 1
ATOM 753 O O . GLY A 1 92 ? -11.859 -23.031 -11.531 1 91.38 92 GLY A O 1
ATOM 754 N N . LYS A 1 93 ? -13.039 -21.203 -11.766 1 94.88 93 LYS A N 1
ATOM 755 C CA . LYS A 1 93 ? -11.844 -20.469 -12.18 1 94.88 93 LYS A CA 1
ATOM 756 C C . LYS A 1 93 ? -11.047 -20 -10.969 1 94.88 93 LYS A C 1
ATOM 758 O O . LYS A 1 93 ? -11.555 -19.234 -10.141 1 94.88 93 LYS A O 1
ATOM 763 N N . LEU A 1 94 ? -9.797 -20.453 -10.875 1 97.25 94 LEU A N 1
ATOM 764 C CA . LEU A 1 94 ? -8.961 -20.234 -9.703 1 97.25 94 LEU A CA 1
ATOM 765 C C . LEU A 1 94 ? -7.902 -19.172 -9.984 1 97.25 94 LEU A C 1
ATOM 767 O O . LEU A 1 94 ? -7.383 -19.078 -11.102 1 97.25 94 LEU A O 1
ATOM 771 N N . PHE A 1 95 ? -7.625 -18.438 -8.938 1 98.12 95 PHE A N 1
ATOM 772 C CA . PHE A 1 95 ? -6.609 -17.391 -9.008 1 98.12 95 PHE A CA 1
ATOM 773 C C . PHE A 1 95 ? -5.738 -17.406 -7.758 1 98.12 95 PHE A C 1
ATOM 775 O O . PHE A 1 95 ? -6.227 -17.641 -6.652 1 98.12 95 PHE A O 1
ATOM 782 N N . GLY A 1 96 ? -4.461 -17.203 -7.984 1 98.69 96 GLY A N 1
ATOM 783 C CA . GLY A 1 96 ? -3.613 -16.906 -6.836 1 98.69 96 GLY A CA 1
ATOM 784 C C . GLY A 1 96 ? -3.947 -15.594 -6.164 1 98.69 96 GLY A C 1
ATOM 785 O O . GLY A 1 96 ? -4.32 -14.625 -6.828 1 98.69 96 GLY A O 1
ATOM 786 N N . THR A 1 97 ? -3.781 -15.617 -4.906 1 98.56 97 THR A N 1
ATOM 787 C CA . THR A 1 97 ? -4.121 -14.461 -4.09 1 98.56 97 THR A CA 1
ATOM 788 C C . THR A 1 97 ? -3.463 -13.195 -4.641 1 98.56 97 THR A C 1
ATOM 790 O O . THR A 1 97 ? -4.078 -12.125 -4.66 1 98.56 97 THR A O 1
ATOM 793 N N . PHE A 1 98 ? -2.244 -13.281 -5.164 1 98.81 98 PHE A N 1
ATOM 794 C CA . PHE A 1 98 ? -1.512 -12.102 -5.621 1 98.81 98 PHE A CA 1
ATOM 795 C C . PHE A 1 98 ? -1.955 -11.703 -7.023 1 98.81 98 PHE A C 1
ATOM 797 O O . PHE A 1 98 ? -1.504 -10.68 -7.555 1 98.81 98 PHE A O 1
ATOM 804 N N . ALA A 1 99 ? -2.861 -12.461 -7.594 1 98.56 99 ALA A N 1
ATOM 805 C CA . ALA A 1 99 ? -3.49 -12.07 -8.852 1 98.56 99 ALA A CA 1
ATOM 806 C C . ALA A 1 99 ? -4.852 -11.43 -8.609 1 98.56 99 ALA A C 1
ATOM 808 O O . ALA A 1 99 ? -5.621 -11.211 -9.555 1 98.56 99 ALA A O 1
ATOM 809 N N . LEU A 1 100 ? -5.137 -11.172 -7.371 1 97.69 100 LEU A N 1
ATOM 810 C CA . LEU A 1 100 ? -6.387 -10.547 -6.957 1 97.69 100 LEU A CA 1
ATOM 811 C C . LEU A 1 100 ? -6.121 -9.328 -6.082 1 97.69 100 LEU A C 1
ATOM 813 O O . LEU A 1 100 ? -4.977 -9.055 -5.723 1 97.69 100 LEU A O 1
ATOM 817 N N . ARG A 1 101 ? -7.164 -8.602 -5.801 1 97.38 101 ARG A N 1
ATOM 818 C CA . ARG A 1 101 ? -7.141 -7.539 -4.801 1 97.38 101 ARG A CA 1
ATOM 819 C C . ARG A 1 101 ? -8.062 -7.863 -3.635 1 97.38 101 ARG A C 1
ATOM 821 O O . ARG A 1 101 ? -8.656 -6.961 -3.037 1 97.38 101 ARG A O 1
ATOM 828 N N . SER A 1 102 ? -8.172 -9.156 -3.42 1 95.44 102 SER A N 1
ATOM 829 C CA . SER A 1 102 ? -8.984 -9.703 -2.338 1 95.44 102 SER A CA 1
ATOM 830 C C . SER A 1 102 ? -8.414 -9.32 -0.974 1 95.44 102 SER A C 1
ATOM 832 O O . SER A 1 102 ? -7.199 -9.273 -0.792 1 95.44 102 SER A O 1
ATOM 834 N N . PRO A 1 103 ? -9.344 -9.117 0.035 1 95.75 103 PRO A N 1
ATOM 835 C CA . PRO A 1 103 ? -8.875 -8.867 1.4 1 95.75 103 PRO A CA 1
ATOM 836 C C . PRO A 1 103 ? -8.227 -10.102 2.029 1 95.75 103 PRO A C 1
ATOM 838 O O . PRO A 1 103 ? -7.578 -10 3.074 1 95.75 103 PRO A O 1
ATOM 841 N N . GLN A 1 104 ? -8.461 -11.297 1.465 1 96.44 104 GLN A N 1
ATOM 842 C CA . GLN A 1 104 ? -7.902 -12.547 1.981 1 96.44 104 GLN A CA 1
ATOM 843 C C . GLN A 1 104 ? -6.473 -12.758 1.487 1 96.44 104 GLN A C 1
ATOM 845 O O . GLN A 1 104 ? -6.262 -13.336 0.42 1 96.44 104 GLN A O 1
ATOM 850 N N . ARG A 1 105 ? -5.566 -12.391 2.322 1 98.44 105 ARG A N 1
ATOM 851 C CA . ARG A 1 105 ? -4.164 -12.445 1.927 1 98.44 105 ARG A CA 1
ATOM 852 C C . ARG A 1 105 ? -3.252 -12.438 3.148 1 98.44 105 ARG A C 1
ATOM 854 O O . ARG A 1 105 ? -3.668 -12.039 4.238 1 98.44 105 ARG A O 1
ATOM 861 N N . PRO A 1 106 ? -1.967 -12.828 3.01 1 98.69 106 PRO A N 1
ATOM 862 C CA . PRO A 1 106 ? -1.075 -12.945 4.164 1 98.69 106 PRO A CA 1
ATOM 863 C C . PRO A 1 106 ? -0.972 -11.648 4.961 1 98.69 106 PRO A C 1
ATOM 865 O O . PRO A 1 106 ? -0.97 -11.672 6.195 1 98.69 106 PRO A O 1
ATOM 868 N N . ASN A 1 107 ? -0.821 -10.594 4.227 1 98.88 107 ASN A N 1
ATOM 869 C CA . ASN A 1 107 ? -0.868 -9.273 4.836 1 98.88 107 ASN A CA 1
ATOM 870 C C . ASN A 1 107 ? -2.082 -8.477 4.359 1 98.88 107 ASN A C 1
ATOM 872 O O . ASN A 1 107 ? -2.08 -7.938 3.25 1 98.88 107 ASN A O 1
ATOM 876 N N . PRO A 1 108 ? -3.129 -8.398 5.207 1 98.5 108 PRO A N 1
ATOM 877 C CA . PRO A 1 108 ? -4.41 -7.844 4.758 1 98.5 108 PRO A CA 1
ATOM 878 C C . PRO A 1 108 ? -4.414 -6.316 4.715 1 98.5 108 PRO A C 1
ATOM 880 O O . PRO A 1 108 ? -5.223 -5.68 5.398 1 98.5 108 PRO A O 1
ATOM 883 N N . ILE A 1 109 ? -3.553 -5.785 3.918 1 98.75 109 ILE A N 1
ATOM 884 C CA . ILE A 1 109 ? -3.447 -4.348 3.695 1 98.75 109 ILE A CA 1
ATOM 885 C C . ILE A 1 109 ? -4.23 -3.963 2.441 1 98.75 109 ILE A C 1
ATOM 887 O O . ILE A 1 109 ? -3.889 -4.387 1.335 1 98.75 109 ILE A O 1
ATOM 891 N N . GLY A 1 110 ? -5.301 -3.203 2.662 1 98.38 110 GLY A N 1
ATOM 892 C CA . GLY A 1 110 ? -6.016 -2.602 1.548 1 98.38 110 GLY A CA 1
ATOM 893 C C . GLY A 1 110 ? -5.297 -1.403 0.956 1 98.38 110 GLY A C 1
ATOM 894 O O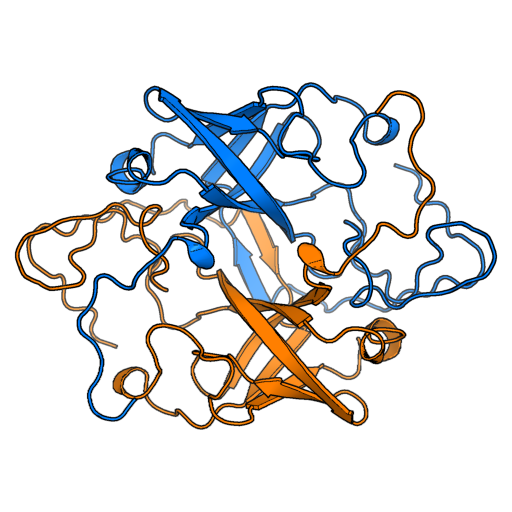 . GLY A 1 110 ? -4.496 -0.756 1.633 1 98.38 110 GLY A O 1
ATOM 895 N N . LEU A 1 111 ? -5.57 -1.178 -0.284 1 98.31 111 LEU A N 1
ATOM 896 C CA . LEU A 1 111 ? -5.02 -0.049 -1.026 1 98.31 111 LEU A CA 1
ATOM 897 C C . LEU A 1 111 ? -6.086 0.593 -1.908 1 98.31 111 LEU A C 1
ATOM 899 O O . LEU A 1 111 ? -6.648 -0.065 -2.785 1 98.31 111 LEU A O 1
ATOM 903 N N . SER A 1 112 ? -6.395 1.871 -1.673 1 97.5 112 SER A N 1
ATOM 904 C CA . SER A 1 112 ? -7.328 2.617 -2.506 1 97.5 112 SER A CA 1
ATOM 905 C C . SER A 1 112 ? -6.727 3.939 -2.969 1 97.5 112 SER A C 1
ATOM 907 O O . SER A 1 112 ? -6.027 4.609 -2.205 1 97.5 112 SER A O 1
ATOM 909 N N . ARG A 1 113 ? -6.957 4.23 -4.18 1 96.69 113 ARG A N 1
ATOM 910 C CA . ARG A 1 113 ? -6.809 5.605 -4.641 1 96.69 113 ARG A CA 1
ATOM 911 C C . ARG A 1 113 ? -8.078 6.406 -4.383 1 96.69 113 ARG A C 1
ATOM 913 O O . ARG A 1 113 ? -9.164 6.031 -4.84 1 96.69 113 ARG A O 1
ATOM 920 N N . VAL A 1 114 ? -7.965 7.562 -3.711 1 98.38 114 VAL A N 1
ATOM 921 C CA . VAL A 1 114 ? -9.164 8.305 -3.334 1 98.38 114 VAL A CA 1
ATOM 922 C C . VAL A 1 114 ? -9.047 9.75 -3.805 1 98.38 114 VAL A C 1
ATOM 924 O O . VAL A 1 114 ? -7.938 10.281 -3.941 1 98.38 114 VAL A O 1
ATOM 927 N N . ARG A 1 115 ? -10.148 10.273 -4.047 1 98.5 115 ARG A N 1
ATOM 928 C CA . ARG A 1 115 ? -10.234 11.703 -4.316 1 98.5 115 ARG A CA 1
ATOM 929 C C . ARG A 1 115 ? -10.445 12.5 -3.029 1 98.5 115 ARG A C 1
ATOM 931 O O . ARG A 1 115 ? -11.398 12.242 -2.289 1 98.5 115 ARG A O 1
ATOM 938 N N . LEU A 1 116 ? -9.578 13.461 -2.814 1 98.75 116 LEU A N 1
ATOM 939 C CA . LEU A 1 116 ? -9.695 14.305 -1.632 1 98.75 116 LEU A CA 1
ATOM 940 C C . LEU A 1 116 ? -10.68 15.445 -1.879 1 98.75 116 LEU A C 1
ATOM 942 O O . LEU A 1 116 ? -10.484 16.25 -2.797 1 98.75 116 LEU A O 1
ATOM 946 N N . GLU A 1 117 ? -11.711 15.461 -1.064 1 98.69 117 GLU A N 1
ATOM 947 C CA . GLU A 1 117 ? -12.68 16.547 -1.162 1 98.69 117 GLU A CA 1
ATOM 948 C C . GLU A 1 117 ? -12.258 17.734 -0.299 1 98.69 117 GLU A C 1
ATOM 950 O O . GLU A 1 117 ? -12.281 18.891 -0.755 1 98.69 117 GLU A O 1
ATOM 955 N N . ARG A 1 118 ? -11.883 17.438 0.91 1 98.31 118 ARG A N 1
ATOM 956 C CA . ARG A 1 118 ? -11.438 18.469 1.832 1 98.31 118 ARG A CA 1
ATOM 957 C C . ARG A 1 118 ? -10.805 17.875 3.078 1 98.31 118 ARG A C 1
ATOM 959 O O . ARG A 1 118 ? -10.984 16.688 3.355 1 98.31 118 ARG A O 1
ATOM 966 N N . VAL A 1 119 ? -10.062 18.75 3.766 1 98.69 119 VAL A N 1
ATOM 967 C CA . VAL A 1 119 ? -9.484 18.406 5.062 1 98.69 119 VAL A CA 1
ATOM 968 C C . VAL A 1 119 ? -10.148 19.234 6.16 1 98.69 119 VAL A C 1
ATOM 970 O O . VAL A 1 119 ? -10.258 20.453 6.047 1 98.69 119 VAL A O 1
ATOM 973 N N . GLU A 1 120 ? -10.625 18.547 7.215 1 98.25 120 GLU A N 1
ATOM 974 C CA . GLU A 1 120 ? -11.219 19.172 8.398 1 98.25 120 GLU A CA 1
ATOM 975 C C . GLU A 1 120 ? -10.5 18.734 9.672 1 98.25 120 GLU A C 1
ATOM 977 O O . GLU A 1 120 ? -10.875 17.734 10.281 1 98.25 120 GLU A O 1
ATOM 982 N N . GLY A 1 121 ? -9.594 19.625 10.117 1 97.69 121 GLY A N 1
ATOM 983 C CA . GLY A 1 121 ? -8.789 19.172 11.242 1 97.69 121 GLY A CA 1
ATOM 984 C C . GLY A 1 121 ? -8.0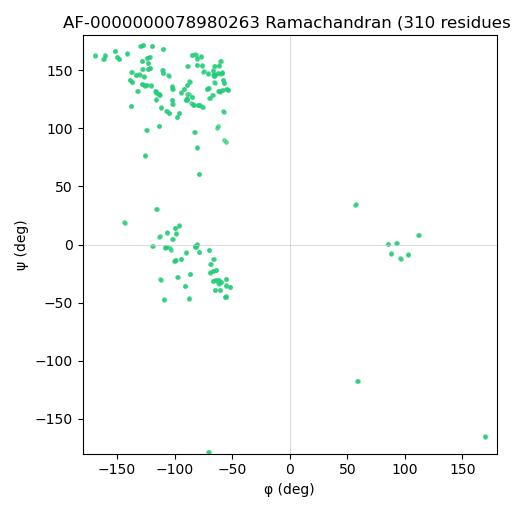08 17.906 10.953 1 97.69 121 GLY A C 1
ATOM 985 O O . GLY A 1 121 ? -7.191 17.875 10.031 1 97.69 121 GLY A O 1
ATOM 986 N N . THR A 1 122 ? -8.328 16.875 11.703 1 98.75 122 THR A N 1
ATOM 987 C CA . THR A 1 122 ? -7.637 15.609 11.516 1 98.75 122 THR A CA 1
ATOM 988 C C . THR A 1 122 ? -8.484 14.656 10.68 1 98.75 122 THR A C 1
ATOM 990 O O . THR A 1 122 ? -8.188 13.461 10.609 1 98.75 122 THR A O 1
ATOM 993 N N . THR A 1 123 ? -9.453 15.188 10.07 1 98.88 123 THR A N 1
ATOM 994 C CA . THR A 1 123 ? -10.359 14.367 9.266 1 98.88 123 THR A CA 1
ATOM 995 C C . THR A 1 123 ? -10.242 14.719 7.789 1 98.88 123 THR A C 1
ATOM 997 O O . THR A 1 123 ? -10.242 15.898 7.422 1 98.88 123 THR A O 1
ATOM 1000 N N . LEU A 1 124 ? -10.07 13.742 6.941 1 98.94 124 LEU A N 1
ATOM 1001 C CA . LEU A 1 124 ? -10.117 13.898 5.492 1 98.94 124 LEU A CA 1
ATOM 1002 C C . LEU A 1 124 ? -11.453 13.391 4.938 1 98.94 124 LEU A C 1
ATOM 1004 O O . LEU A 1 124 ? -11.844 12.25 5.203 1 98.94 124 LEU A O 1
ATOM 1008 N N . VAL A 1 125 ? -12.141 14.195 4.246 1 98.94 125 VAL A N 1
ATOM 1009 C CA . VAL A 1 125 ? -13.312 13.766 3.486 1 98.94 125 VAL A CA 1
ATOM 1010 C C . VAL A 1 125 ? -12.883 13.328 2.086 1 98.94 125 VAL A C 1
ATOM 1012 O O . VAL A 1 125 ? -12.25 14.094 1.356 1 98.94 125 VAL A O 1
ATOM 1015 N N . VAL A 1 126 ? -13.273 12.062 1.766 1 98.88 126 VAL A N 1
ATOM 1016 C CA . VAL A 1 126 ? -12.75 11.5 0.523 1 98.88 126 VAL A CA 1
ATOM 1017 C C . VAL A 1 126 ? -13.844 10.688 -0.175 1 98.88 126 VAL A C 1
ATOM 1019 O O . VAL A 1 126 ? -14.875 10.375 0.426 1 98.88 126 VAL A O 1
ATOM 1022 N N . ARG A 1 127 ? -13.617 10.398 -1.457 1 98.62 127 ARG A N 1
ATOM 1023 C CA . ARG A 1 127 ? -14.383 9.422 -2.229 1 98.62 127 ARG A CA 1
ATOM 1024 C C . ARG A 1 127 ? -13.469 8.344 -2.807 1 98.62 127 ARG A C 1
ATOM 1026 O O . ARG A 1 127 ? -12.281 8.594 -3.051 1 98.62 127 ARG A O 1
ATOM 1033 N N . GLY A 1 128 ? -14.07 7.207 -2.957 1 97.69 128 GLY A N 1
ATOM 1034 C CA . GLY A 1 128 ? -13.305 6.172 -3.637 1 97.69 128 GLY A CA 1
ATOM 1035 C C . GLY A 1 128 ? -12.922 5.016 -2.729 1 97.69 128 GLY A C 1
ATOM 1036 O O . GLY A 1 128 ? -12.195 4.109 -3.139 1 97.69 128 GLY A O 1
ATOM 1037 N N . LEU A 1 129 ? -13.453 4.977 -1.5 1 98.06 129 LEU A N 1
ATOM 1038 C CA . LEU A 1 129 ? -13.156 3.891 -0.575 1 98.06 129 LEU A CA 1
ATOM 1039 C C . LEU A 1 129 ? -14.078 2.701 -0.814 1 98.06 129 LEU A C 1
ATOM 1041 O O . LEU A 1 129 ? -15.109 2.834 -1.474 1 98.06 129 LEU A O 1
ATOM 1045 N N . ASP A 1 130 ? -13.656 1.525 -0.262 1 96.56 130 ASP A N 1
ATOM 1046 C CA . ASP A 1 130 ? -14.422 0.299 -0.486 1 96.56 130 ASP A CA 1
ATOM 1047 C C . ASP A 1 130 ? -14.406 -0.587 0.758 1 96.56 130 ASP A C 1
ATOM 1049 O O . ASP A 1 130 ? -14.641 -1.795 0.667 1 96.56 130 ASP A O 1
ATOM 1053 N N . CYS A 1 131 ? -14.109 -0.093 1.891 1 97.56 131 CYS A N 1
ATOM 1054 C CA . CYS A 1 131 ? -13.93 -0.902 3.092 1 97.56 131 CYS A CA 1
ATOM 1055 C C . CYS A 1 131 ? -15.062 -0.668 4.082 1 97.56 131 CYS A C 1
ATOM 1057 O O . CYS A 1 131 ? -15.844 0.269 3.924 1 97.56 131 CYS A O 1
ATOM 1059 N N . LEU A 1 132 ? -15.125 -1.518 5.086 1 97.88 132 LEU A N 1
ATOM 1060 C CA . LEU A 1 132 ? -16.125 -1.451 6.145 1 97.88 132 LEU A CA 1
ATOM 1061 C C . LEU A 1 132 ? -15.93 -0.2 6.996 1 97.88 132 LEU A C 1
ATOM 1063 O O . LEU A 1 132 ? -14.805 0.263 7.18 1 97.88 132 LEU A O 1
ATOM 1067 N N . ASP A 1 133 ? -17.094 0.216 7.48 1 98.5 133 ASP A N 1
ATOM 1068 C CA . ASP A 1 133 ? -17.031 1.27 8.492 1 98.5 133 ASP A CA 1
ATOM 1069 C C . ASP A 1 133 ? -16.188 0.829 9.688 1 98.5 133 ASP A C 1
ATOM 1071 O O . ASP A 1 133 ? -16.344 -0.288 10.188 1 98.5 133 ASP A O 1
ATOM 1075 N N . GLY A 1 134 ? -15.281 1.705 10.125 1 98.56 134 GLY A N 1
ATOM 1076 C CA . GLY A 1 134 ? -14.469 1.396 11.289 1 98.56 134 GLY A CA 1
ATOM 1077 C C . GLY A 1 134 ? -13.148 0.743 10.938 1 98.56 134 GLY A C 1
ATOM 1078 O O . GLY A 1 134 ? -12.336 0.458 11.82 1 98.56 134 GLY A O 1
ATOM 1079 N N . THR A 1 135 ? -12.859 0.556 9.664 1 98.75 135 THR A N 1
ATOM 1080 C CA . THR A 1 135 ? -11.633 -0.102 9.242 1 98.75 135 THR A CA 1
ATOM 1081 C C . THR A 1 135 ? -10.406 0.691 9.695 1 98.75 135 THR A C 1
ATOM 1083 O O . THR A 1 135 ? -10.375 1.917 9.57 1 98.75 135 THR A O 1
ATOM 1086 N N . PRO A 1 136 ? -9.383 0.033 10.305 1 98.88 136 PRO A N 1
ATOM 1087 C CA . PRO A 1 136 ? -8.18 0.739 10.766 1 98.88 136 PRO A CA 1
ATOM 1088 C C . PRO A 1 136 ? -7.371 1.336 9.617 1 98.88 136 PRO A C 1
ATOM 1090 O O . PRO A 1 136 ? -7.238 0.714 8.562 1 98.88 136 PRO A O 1
ATOM 1093 N N . LEU A 1 137 ? -6.891 2.533 9.867 1 98.94 137 LEU A N 1
ATOM 1094 C CA . LEU A 1 137 ? -6.039 3.238 8.914 1 98.94 137 LEU A CA 1
ATOM 1095 C C . LEU A 1 137 ? -4.57 2.9 9.148 1 98.94 137 LEU A C 1
ATOM 1097 O O . LEU A 1 137 ? -4.109 2.865 10.289 1 98.94 137 LEU A O 1
ATOM 1101 N N . ILE A 1 138 ? -3.832 2.68 8.031 1 98.94 138 ILE A N 1
ATOM 1102 C CA . ILE A 1 138 ? -2.422 2.312 8.117 1 98.94 138 ILE A CA 1
ATOM 1103 C C . ILE A 1 138 ? -1.556 3.475 7.637 1 98.94 138 ILE A C 1
ATOM 1105 O O . ILE A 1 138 ? -0.546 3.805 8.266 1 98.94 138 ILE A O 1
ATOM 1109 N N . ASP A 1 139 ? -1.877 4.098 6.484 1 98.94 139 ASP A N 1
ATOM 1110 C CA . ASP A 1 139 ? -1.027 5.137 5.906 1 98.94 139 ASP A CA 1
ATOM 1111 C C . ASP A 1 139 ? -1.796 5.969 4.883 1 98.94 139 ASP A C 1
ATOM 1113 O O . ASP A 1 139 ? -2.838 5.543 4.383 1 98.94 139 ASP A O 1
ATOM 1117 N N . ILE A 1 140 ? -1.301 7.152 4.609 1 98.88 140 ILE A N 1
ATOM 1118 C CA . ILE A 1 140 ? -1.744 8.062 3.555 1 98.88 140 ILE A CA 1
ATOM 1119 C C . ILE A 1 140 ? -0.536 8.57 2.773 1 98.88 140 ILE A C 1
ATOM 1121 O O . ILE A 1 140 ? 0.477 8.953 3.363 1 98.88 140 ILE A O 1
ATOM 1125 N N . LYS A 1 141 ? -0.621 8.523 1.454 1 98.44 141 LYS A N 1
ATOM 1126 C CA . LYS A 1 141 ? 0.386 9.078 0.557 1 98.44 141 LYS A CA 1
ATOM 1127 C C . LYS A 1 141 ? -0.264 9.898 -0.556 1 98.44 141 LYS A C 1
ATOM 1129 O O . LYS A 1 141 ? -1.34 9.547 -1.045 1 98.44 141 LYS A O 1
ATOM 1134 N N . PRO A 1 142 ? 0.49 10.977 -0.936 1 98.25 142 PRO A N 1
ATOM 1135 C CA . PRO A 1 142 ? 0.05 11.508 -2.229 1 98.25 142 PRO A CA 1
ATOM 1136 C C . PRO A 1 142 ? 0.089 10.461 -3.34 1 98.25 142 PRO A C 1
ATOM 1138 O O . PRO A 1 142 ? 0.994 9.617 -3.373 1 98.25 142 PRO A O 1
ATOM 1141 N N . ASN A 1 143 ? -0.922 10.477 -4.168 1 96.62 143 ASN A N 1
ATOM 1142 C CA . ASN A 1 143 ? -0.902 9.547 -5.297 1 96.62 143 ASN A CA 1
ATOM 1143 C C . ASN A 1 143 ? 0.331 9.758 -6.172 1 96.62 143 ASN A C 1
ATOM 1145 O O . ASN A 1 143 ? 0.698 10.898 -6.473 1 96.62 143 ASN A O 1
ATOM 1149 N N . ARG A 1 144 ? 0.856 8.719 -6.633 1 90.38 144 ARG A N 1
ATOM 1150 C CA . ARG A 1 144 ? 2.131 8.727 -7.344 1 90.38 144 ARG A CA 1
ATOM 1151 C C . ARG A 1 144 ? 2.055 9.594 -8.594 1 90.38 144 ARG A C 1
ATOM 1153 O O . ARG A 1 144 ? 3.004 10.305 -8.922 1 90.38 144 ARG A O 1
ATOM 1160 N N . CYS A 1 145 ? 0.986 9.523 -9.25 1 85.25 145 CYS A N 1
ATOM 1161 C CA . CYS A 1 145 ? 0.865 10.219 -10.531 1 85.25 145 CYS A CA 1
ATOM 1162 C C . CYS A 1 145 ? 0.825 11.727 -10.328 1 85.25 145 CYS A C 1
ATOM 1164 O O . CYS A 1 145 ? 1.187 12.492 -11.227 1 85.25 145 CYS A O 1
ATOM 1166 N N . GLU A 1 146 ? 0.436 12.148 -9.211 1 86.69 146 GLU A N 1
ATOM 1167 C CA . GLU A 1 146 ? 0.333 13.578 -8.93 1 86.69 146 GLU A CA 1
ATOM 1168 C C . GLU A 1 146 ? 1.552 14.078 -8.156 1 86.69 146 GLU A C 1
ATOM 1170 O O . GLU A 1 146 ? 1.774 15.289 -8.055 1 86.69 146 GLU A O 1
ATOM 1175 N N . PHE A 1 147 ? 2.207 13.109 -7.727 1 88.81 147 PHE A N 1
ATOM 1176 C CA . PHE A 1 147 ? 3.297 13.461 -6.824 1 88.81 147 PHE A CA 1
ATOM 1177 C C . PHE A 1 147 ? 4.598 13.648 -7.598 1 88.81 147 PHE A C 1
ATOM 1179 O O . PHE A 1 147 ? 4.934 12.844 -8.469 1 88.81 147 PHE A O 1
ATOM 1186 N N . THR A 1 148 ? 5.277 14.727 -7.266 1 81.25 148 THR A N 1
ATOM 1187 C CA . THR A 1 148 ? 6.664 14.953 -7.652 1 81.25 148 THR A CA 1
ATOM 1188 C C . THR A 1 148 ? 7.57 15.016 -6.426 1 81.25 148 THR A C 1
ATOM 1190 O O . THR A 1 148 ? 7.293 15.75 -5.48 1 81.25 148 THR A O 1
ATOM 1193 N N . PRO A 1 149 ? 8.648 14.242 -6.52 1 82 149 PRO A N 1
ATOM 1194 C CA . PRO A 1 149 ? 9.539 14.258 -5.359 1 82 149 PRO A CA 1
ATOM 1195 C C . PRO A 1 149 ? 9.992 15.672 -4.98 1 82 149 PRO A C 1
ATOM 1197 O O . PRO A 1 149 ? 10.352 16.469 -5.855 1 82 149 PRO A O 1
ATOM 1200 N N . LYS A 1 150 ? 9.914 15.93 -3.723 1 81.31 150 LYS A N 1
ATOM 1201 C CA . LYS A 1 150 ? 10.266 17.266 -3.23 1 81.31 150 LYS A CA 1
ATOM 1202 C C . LYS A 1 150 ? 11.758 17.375 -2.963 1 81.31 150 LYS A C 1
ATOM 1204 O O . LYS A 1 150 ? 12.32 18.469 -2.986 1 81.31 150 LYS A O 1
ATOM 1209 N N . ALA A 1 151 ? 12.375 16.219 -2.691 1 79.56 151 ALA A N 1
ATOM 1210 C CA . ALA A 1 151 ? 13.828 16.219 -2.516 1 79.56 151 ALA A CA 1
ATOM 1211 C C . ALA A 1 151 ? 14.539 16.344 -3.855 1 79.56 151 ALA A C 1
ATOM 1213 O O . ALA A 1 151 ? 14.016 15.93 -4.891 1 79.56 151 ALA A O 1
ATOM 1214 N N . PRO A 1 152 ? 15.703 16.984 -3.828 1 77.06 152 PRO A N 1
ATOM 1215 C CA . PRO A 1 152 ? 16.438 17.094 -5.086 1 77.06 152 PRO A CA 1
ATOM 1216 C C . PRO A 1 152 ? 16.781 15.742 -5.707 1 77.06 152 PRO A C 1
ATOM 1218 O O . PRO A 1 152 ? 16.922 14.75 -4.988 1 77.06 152 PRO A O 1
ATOM 1221 N N . PRO A 1 153 ? 16.781 15.812 -7.023 1 74.62 153 PRO A N 1
ATOM 1222 C CA . PRO A 1 153 ? 17.188 14.562 -7.672 1 74.62 153 PRO A CA 1
ATOM 1223 C C . PRO A 1 153 ? 18.594 14.117 -7.262 1 74.62 153 PRO A C 1
ATOM 1225 O O . PRO A 1 153 ? 19.422 14.945 -6.906 1 74.62 153 PRO A O 1
ATOM 1228 N N . LYS A 1 154 ? 18.672 12.844 -7.246 1 72.94 154 LYS A N 1
ATOM 1229 C CA . LYS A 1 154 ? 19.984 12.273 -6.918 1 72.94 154 LYS A CA 1
ATOM 1230 C C . LYS A 1 154 ? 20.844 12.125 -8.172 1 72.94 154 LYS A C 1
ATOM 1232 O O . LYS A 1 154 ? 20.344 11.734 -9.227 1 72.94 154 LYS A O 1
ATOM 1237 N N . PRO A 1 155 ? 22.047 12.656 -7.996 1 70.88 155 PRO A N 1
ATOM 1238 C CA . PRO A 1 155 ? 22.922 12.562 -9.172 1 70.88 155 PRO A CA 1
ATOM 1239 C C . PRO A 1 155 ? 23.047 11.133 -9.695 1 70.88 155 PRO A C 1
ATOM 1241 O O . PRO A 1 155 ? 23.172 10.188 -8.906 1 70.88 155 PRO A O 1
ATOM 1244 N N . GLY A 1 156 ? 22.906 10.945 -11.078 1 63.94 156 GLY A N 1
ATOM 1245 C CA . GLY A 1 156 ? 23.203 9.695 -11.742 1 63.94 156 GLY A CA 1
ATOM 1246 C C . GLY A 1 156 ? 22.047 8.719 -11.727 1 63.94 156 GLY A C 1
ATOM 1247 O O . GLY A 1 156 ? 22.203 7.551 -12.094 1 63.94 156 GLY A O 1
ATOM 1248 N N . VAL A 1 157 ? 20.984 9.219 -11.117 1 66.75 157 VAL A N 1
ATOM 1249 C CA . VAL A 1 157 ? 19.891 8.25 -11.062 1 66.75 157 VAL A CA 1
ATOM 1250 C C . VAL A 1 157 ? 18.625 8.867 -11.641 1 66.75 157 VAL A C 1
ATOM 1252 O O . VAL A 1 157 ? 18.391 10.07 -11.492 1 66.75 157 VAL A O 1
ATOM 1255 N N . MET B 1 1 ? 22.328 4.098 11.07 1 41.44 1 MET B N 1
ATOM 1256 C CA . MET B 1 1 ? 22.312 5.309 10.25 1 41.44 1 MET B CA 1
ATOM 1257 C C . MET B 1 1 ? 21.984 6.531 11.102 1 41.44 1 MET B C 1
ATOM 1259 O O . MET B 1 1 ? 21.047 6.504 11.898 1 41.44 1 MET B O 1
ATOM 1263 N N . GLU B 1 2 ? 22.922 7.266 11.398 1 50.16 2 GLU B N 1
ATOM 1264 C CA . GLU B 1 2 ? 22.797 8.477 12.203 1 50.16 2 GLU B CA 1
ATOM 1265 C C . GLU B 1 2 ? 21.766 9.438 11.594 1 50.16 2 GLU B C 1
ATOM 1267 O O . GLU B 1 2 ? 21.906 9.828 10.43 1 50.16 2 GLU B O 1
ATOM 1272 N N . PHE B 1 3 ? 20.453 9.305 11.953 1 62.75 3 PHE B N 1
ATOM 1273 C CA . PHE B 1 3 ? 19.438 10.227 11.477 1 62.75 3 PHE B CA 1
ATOM 1274 C C . PHE B 1 3 ? 19.719 11.641 11.953 1 62.75 3 PHE B C 1
ATOM 1276 O O . PHE B 1 3 ? 19.953 11.867 13.141 1 62.75 3 PHE B O 1
ATOM 1283 N N . ARG B 1 4 ? 20.266 12.461 11.031 1 70.12 4 ARG B N 1
ATOM 1284 C CA . ARG B 1 4 ? 20.406 13.883 11.344 1 70.12 4 ARG B CA 1
ATOM 1285 C C . ARG B 1 4 ? 19.125 14.648 11.047 1 70.12 4 ARG B C 1
ATOM 1287 O O . ARG B 1 4 ? 18.625 14.602 9.922 1 70.12 4 ARG B O 1
ATOM 1294 N N . PHE B 1 5 ? 18.562 15.305 12.094 1 84.69 5 PHE B N 1
ATOM 1295 C CA . PHE B 1 5 ? 17.359 16.125 11.945 1 84.69 5 PHE B CA 1
ATOM 1296 C C . PHE B 1 5 ? 17.672 17.391 11.156 1 84.69 5 PHE B C 1
ATOM 1298 O O . PHE B 1 5 ? 18.672 18.062 11.414 1 84.69 5 PHE B O 1
ATOM 1305 N N . ARG B 1 6 ? 16.922 17.562 10.164 1 90.19 6 ARG B N 1
ATOM 1306 C CA . ARG B 1 6 ? 16.984 18.812 9.43 1 90.19 6 ARG B CA 1
ATOM 1307 C C . ARG B 1 6 ? 16.172 19.906 10.133 1 90.19 6 ARG B C 1
ATOM 1309 O O . ARG B 1 6 ? 15.32 19.594 10.977 1 90.19 6 ARG B O 1
ATOM 1316 N N . GLU B 1 7 ? 16.453 21.109 9.734 1 91.94 7 GLU B N 1
ATOM 1317 C CA . GLU B 1 7 ? 15.797 22.234 10.383 1 91.94 7 GLU B CA 1
ATOM 1318 C C . GLU B 1 7 ? 14.281 22.172 10.211 1 91.94 7 GLU B C 1
ATOM 1320 O O . GLU B 1 7 ? 13.781 21.938 9.109 1 91.94 7 GLU B O 1
ATOM 1325 N N . GLY B 1 8 ? 13.492 22.359 11.359 1 96.19 8 GLY B N 1
ATOM 1326 C CA . GLY B 1 8 ? 12.039 22.453 11.32 1 96.19 8 GLY B CA 1
ATOM 1327 C C . GLY B 1 8 ? 11.359 21.109 11.422 1 96.19 8 GLY B C 1
ATOM 1328 O O . GLY B 1 8 ? 10.141 21.031 11.625 1 96.19 8 GLY B O 1
ATOM 1329 N N . GLU B 1 9 ? 12.133 20.062 11.383 1 97.38 9 GLU B N 1
ATOM 1330 C CA . GLU B 1 9 ? 11.531 18.734 11.461 1 97.38 9 GLU B CA 1
ATOM 1331 C C . GLU B 1 9 ? 10.992 18.453 12.859 1 97.38 9 GLU B C 1
ATOM 1333 O O . GLU B 1 9 ? 11.5 19 13.844 1 97.38 9 GLU B O 1
ATOM 1338 N N . GLU B 1 10 ? 9.953 17.719 12.953 1 97.94 10 GLU B N 1
ATOM 1339 C CA . GLU B 1 10 ? 9.289 17.391 14.219 1 97.94 10 GLU B CA 1
ATOM 1340 C C . GLU B 1 10 ? 9.039 15.898 14.336 1 97.94 10 GLU B C 1
ATOM 1342 O O . GLU B 1 10 ? 8.75 15.227 13.344 1 97.94 10 GLU B O 1
ATOM 1347 N N . VAL B 1 11 ? 9.125 15.406 15.625 1 97.94 11 VAL B N 1
ATOM 1348 C CA . VAL B 1 11 ? 8.852 14 15.906 1 97.94 11 VAL B CA 1
ATOM 1349 C C . VAL B 1 11 ? 7.719 13.891 16.938 1 97.94 11 VAL B C 1
ATOM 1351 O O . VAL B 1 11 ? 7.363 14.883 17.578 1 97.94 11 VAL B O 1
ATOM 1354 N N . VAL B 1 12 ? 7.121 12.734 17 1 98.44 12 VAL B N 1
ATOM 1355 C CA . VAL B 1 12 ? 6.148 12.422 18.047 1 98.44 12 VAL B CA 1
ATOM 1356 C C . VAL B 1 12 ? 6.582 11.164 18.797 1 98.44 12 VAL B C 1
ATOM 1358 O O . VAL B 1 12 ? 7.422 10.406 18.312 1 98.44 12 VAL B O 1
ATOM 1361 N N . ASP B 1 13 ? 5.98 11.055 20.016 1 97.88 13 ASP B N 1
ATOM 1362 C CA . ASP B 1 13 ? 6.156 9.789 20.719 1 97.88 13 ASP B CA 1
ATOM 1363 C C . ASP B 1 13 ? 5.352 8.672 20.062 1 97.88 13 ASP B C 1
ATOM 1365 O O . ASP B 1 13 ? 4.16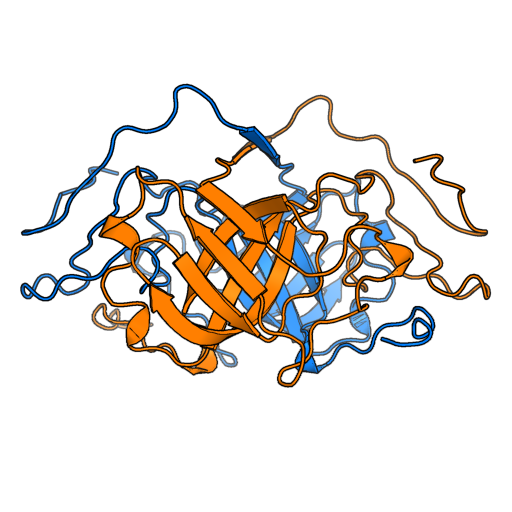8 8.844 19.766 1 97.88 13 ASP B O 1
ATOM 1369 N N . LEU B 1 14 ? 6 7.598 19.906 1 98.12 14 LEU B N 1
ATOM 1370 C CA . LEU B 1 14 ? 5.316 6.453 19.312 1 98.12 14 LEU B CA 1
ATOM 1371 C C . LEU B 1 14 ? 4.461 5.73 20.344 1 98.12 14 LEU B C 1
ATOM 1373 O O . LEU B 1 14 ? 4.734 5.801 21.547 1 98.12 14 LEU B O 1
ATOM 1377 N N . PRO B 1 15 ? 3.406 5.035 19.828 1 97.88 15 PRO B N 1
ATOM 1378 C CA . PRO B 1 15 ? 2.672 4.184 20.766 1 97.88 15 PRO B CA 1
ATOM 1379 C C . PRO B 1 15 ? 3.549 3.098 21.391 1 97.88 15 PRO B C 1
ATOM 1381 O O . PRO B 1 15 ? 4.582 2.732 20.812 1 97.88 15 PRO B O 1
ATOM 1384 N N . ASP B 1 16 ? 3.162 2.547 22.578 1 95.88 16 ASP B N 1
ATOM 1385 C CA . ASP B 1 16 ? 3.941 1.568 23.344 1 95.88 16 ASP B CA 1
ATOM 1386 C C . ASP B 1 16 ? 4.09 0.266 22.562 1 95.88 16 ASP B C 1
ATOM 1388 O O . ASP B 1 16 ? 5.082 -0.45 22.719 1 95.88 16 ASP B O 1
ATOM 1392 N N . GLY B 1 17 ? 3.164 -0.031 21.781 1 97.44 17 GLY B N 1
ATOM 1393 C CA . GLY B 1 17 ? 3.193 -1.258 21 1 97.44 17 GLY B CA 1
ATOM 1394 C C . GLY B 1 17 ? 2.469 -1.139 19.672 1 97.44 17 GLY B C 1
ATOM 1395 O O . GLY B 1 17 ? 1.712 -0.189 19.453 1 97.44 17 GLY B O 1
ATOM 1396 N N . THR B 1 18 ? 2.805 -2.084 18.797 1 98.38 18 THR B N 1
ATOM 1397 C CA . THR B 1 18 ? 2.146 -2.107 17.5 1 98.38 18 THR B CA 1
ATOM 1398 C C . THR B 1 18 ? 0.774 -2.768 17.594 1 98.38 18 THR B C 1
ATOM 1400 O O . THR B 1 18 ? 0.473 -3.439 18.594 1 98.38 18 THR B O 1
ATOM 1403 N N . ASP B 1 19 ? -0.064 -2.5 16.625 1 98.75 19 ASP B N 1
ATOM 1404 C CA . ASP B 1 19 ? -1.459 -2.926 16.688 1 98.75 19 ASP B CA 1
ATOM 1405 C C . ASP B 1 19 ? -1.665 -4.227 15.906 1 98.75 19 ASP B C 1
ATOM 1407 O O . ASP B 1 19 ? -2.6 -4.98 16.188 1 98.75 19 ASP B O 1
ATOM 1411 N N . ALA B 1 20 ? -0.893 -4.488 14.922 1 98.62 20 ALA B N 1
ATOM 1412 C CA . ALA B 1 20 ? -0.927 -5.695 14.094 1 98.62 20 ALA B CA 1
ATOM 1413 C C . ALA B 1 20 ? 0.452 -6.004 13.523 1 98.62 20 ALA B C 1
ATOM 1415 O O . ALA B 1 20 ? 1.37 -5.188 13.617 1 98.62 20 ALA B O 1
ATOM 1416 N N . GLY B 1 21 ? 0.622 -7.223 12.984 1 98.56 21 GLY B N 1
ATOM 1417 C CA . GLY B 1 21 ? 1.913 -7.633 12.461 1 98.56 21 GLY B CA 1
ATOM 1418 C C . GLY B 1 21 ? 1.857 -8.055 11 1 98.56 21 GLY B C 1
ATOM 1419 O O . GLY B 1 21 ? 0.811 -8.484 10.516 1 98.56 21 GLY B O 1
ATOM 1420 N N . VAL B 1 22 ? 3.027 -7.961 10.344 1 98.75 22 VAL B N 1
ATOM 1421 C CA . VAL B 1 22 ? 3.102 -8.383 8.945 1 98.75 22 VAL B CA 1
ATOM 1422 C C . VAL B 1 22 ? 4.141 -9.492 8.797 1 98.75 22 VAL B C 1
ATOM 1424 O O . VAL B 1 22 ? 5.086 -9.578 9.586 1 98.75 22 VAL B O 1
ATOM 1427 N N . TYR B 1 23 ? 3.9 -10.312 7.805 1 98.88 23 TYR B N 1
ATOM 1428 C CA . TYR B 1 23 ? 4.875 -11.289 7.336 1 98.88 23 TYR B CA 1
ATOM 1429 C C . TYR B 1 23 ? 5.688 -10.727 6.172 1 98.88 23 TYR B C 1
ATOM 1431 O O . TYR B 1 23 ? 5.129 -10.117 5.254 1 98.88 23 TYR B O 1
ATOM 1439 N N . PHE B 1 24 ? 7.012 -10.859 6.281 1 98.88 24 PHE B N 1
ATOM 1440 C CA . PHE B 1 24 ? 7.789 -10.703 5.059 1 98.88 24 PHE B CA 1
ATOM 1441 C C . PHE B 1 24 ? 7.668 -11.938 4.172 1 98.88 24 PHE B C 1
ATOM 1443 O O . PHE B 1 24 ? 8.07 -13.031 4.57 1 98.88 24 PHE B O 1
ATOM 1450 N N . ILE B 1 25 ? 7.137 -11.742 3.012 1 98.94 25 ILE B N 1
ATOM 1451 C CA . ILE B 1 25 ? 6.75 -12.898 2.213 1 98.94 25 ILE B CA 1
ATOM 1452 C C . ILE B 1 25 ? 7.797 -13.148 1.127 1 98.94 25 ILE B C 1
ATOM 1454 O O . ILE B 1 25 ? 7.59 -13.984 0.24 1 98.94 25 ILE B O 1
ATOM 1458 N N . GLY B 1 26 ? 8.828 -12.438 1.111 1 98.88 26 GLY B N 1
ATOM 1459 C CA . GLY B 1 26 ? 9.922 -12.508 0.156 1 98.88 26 GLY B CA 1
ATOM 1460 C C . GLY B 1 26 ? 10.898 -11.352 0.273 1 98.88 26 GLY B C 1
ATOM 1461 O O . GLY B 1 26 ? 10.93 -10.664 1.294 1 98.88 26 GLY B O 1
ATOM 1462 N N . ARG B 1 27 ? 11.719 -11.227 -0.78 1 98.88 27 ARG B N 1
ATOM 1463 C CA . ARG B 1 27 ? 12.734 -10.172 -0.83 1 98.88 27 ARG B CA 1
ATOM 1464 C C . ARG B 1 27 ? 12.789 -9.539 -2.215 1 98.88 27 ARG B C 1
ATOM 1466 O O . ARG B 1 27 ? 12.617 -10.219 -3.225 1 98.88 27 ARG B O 1
ATOM 1473 N N . ILE B 1 28 ? 13.125 -8.281 -2.148 1 98.88 28 ILE B N 1
ATOM 1474 C CA . ILE B 1 28 ? 13.312 -7.543 -3.391 1 98.88 28 ILE B CA 1
ATOM 1475 C C . ILE B 1 28 ? 14.812 -7.387 -3.67 1 98.88 28 ILE B C 1
ATOM 1477 O O . ILE B 1 28 ? 15.586 -7.062 -2.766 1 98.88 28 ILE B O 1
ATOM 1481 N N . ARG B 1 29 ? 15.188 -7.648 -4.895 1 98.81 29 ARG B N 1
ATOM 1482 C CA . ARG B 1 29 ? 16.562 -7.512 -5.348 1 98.81 29 ARG B CA 1
ATOM 1483 C C . ARG B 1 29 ? 16.703 -6.367 -6.348 1 98.81 29 ARG B C 1
ATOM 1485 O O . ARG B 1 29 ? 16.078 -6.383 -7.406 1 98.81 29 ARG B O 1
ATOM 1492 N N . THR B 1 30 ? 17.469 -5.375 -6.008 1 98.44 30 THR B N 1
ATOM 1493 C CA . THR B 1 30 ? 17.719 -4.195 -6.836 1 98.44 30 THR B CA 1
ATOM 1494 C C . THR B 1 30 ? 19.203 -3.928 -6.977 1 98.44 30 THR B C 1
ATOM 1496 O O . THR B 1 30 ? 20.031 -4.555 -6.297 1 98.44 30 THR B O 1
ATOM 1499 N N . PRO B 1 31 ? 19.562 -2.982 -7.883 1 97.75 31 PRO B N 1
ATOM 1500 C CA . PRO B 1 31 ? 21 -2.73 -8.055 1 97.75 31 PRO B CA 1
ATOM 1501 C C . PRO B 1 31 ? 21.562 -1.798 -6.992 1 97.75 31 PRO B C 1
ATOM 1503 O O . PRO B 1 31 ? 22.781 -1.561 -6.957 1 97.75 31 PRO B O 1
ATOM 1506 N N . TRP B 1 32 ? 20.781 -1.309 -6.121 1 96.69 32 TRP B N 1
ATOM 1507 C CA . TRP B 1 32 ? 21.25 -0.271 -5.203 1 96.69 32 TRP B CA 1
ATOM 1508 C C . TRP B 1 32 ? 21.562 -0.855 -3.83 1 96.69 32 TRP B C 1
ATOM 1510 O O . TRP B 1 32 ? 20.672 -1.416 -3.174 1 96.69 32 TRP B O 1
ATOM 1520 N N . SER B 1 33 ? 22.75 -0.735 -3.352 1 95.25 33 SER B N 1
ATOM 1521 C CA . SER B 1 33 ? 23.172 -1.227 -2.045 1 95.25 33 SER B CA 1
ATOM 1522 C C . SER B 1 33 ? 23.219 -0.099 -1.019 1 95.25 33 SER B C 1
ATOM 1524 O O . SER B 1 33 ? 23.328 -0.351 0.184 1 95.25 33 SER B O 1
ATOM 1526 N N . ASP B 1 34 ? 23.172 1.118 -1.564 1 93.12 34 ASP B N 1
ATOM 1527 C CA . ASP B 1 34 ? 23.172 2.311 -0.721 1 93.12 34 ASP B CA 1
ATOM 1528 C C . ASP B 1 34 ? 21.969 3.193 -1.018 1 93.12 34 ASP B C 1
ATOM 1530 O O . ASP B 1 34 ? 21.625 3.416 -2.18 1 93.12 34 ASP B O 1
ATOM 1534 N N . ARG B 1 35 ? 21.375 3.674 0.027 1 89.12 35 ARG B N 1
ATOM 1535 C CA . ARG B 1 35 ? 20.188 4.496 -0.088 1 89.12 35 ARG B CA 1
ATOM 1536 C C . ARG B 1 35 ? 20.422 5.695 -1.002 1 89.12 35 ARG B C 1
ATOM 1538 O O . ARG B 1 35 ? 19.531 6.121 -1.728 1 89.12 35 ARG B O 1
ATOM 1545 N N . LYS B 1 36 ? 21.625 6.23 -0.956 1 87.94 36 LYS B N 1
ATOM 1546 C CA . LYS B 1 36 ? 21.938 7.426 -1.729 1 87.94 36 LYS B CA 1
ATOM 1547 C C . LYS B 1 36 ? 21.844 7.152 -3.229 1 87.94 36 LYS B C 1
ATOM 1549 O O . LYS B 1 36 ? 21.734 8.078 -4.027 1 87.94 36 LYS B O 1
ATOM 1554 N N . ASP B 1 37 ? 21.953 5.859 -3.5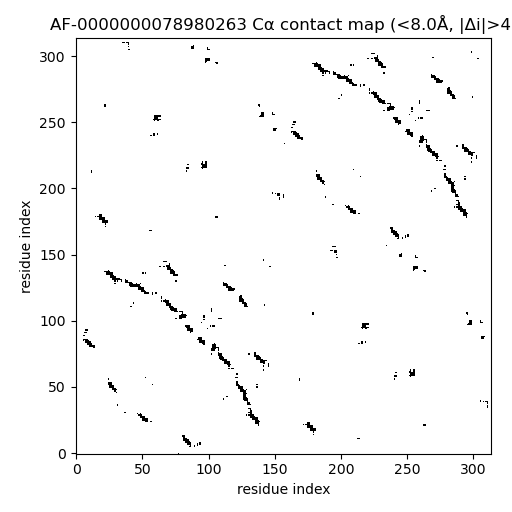88 1 91.31 37 ASP B N 1
ATOM 1555 C CA . ASP B 1 37 ? 21.953 5.488 -5 1 91.31 37 ASP B CA 1
ATOM 1556 C C . ASP B 1 37 ? 20.547 5.121 -5.469 1 91.31 37 ASP B C 1
ATOM 1558 O O . ASP B 1 37 ? 20.312 4.957 -6.668 1 91.31 37 ASP B O 1
ATOM 1562 N N . CYS B 1 38 ? 19.656 4.949 -4.547 1 92.88 38 CYS B N 1
ATOM 1563 C CA . CYS B 1 38 ? 18.281 4.625 -4.906 1 92.88 38 CYS B CA 1
ATOM 1564 C C . CYS B 1 38 ? 17.594 5.82 -5.551 1 92.88 38 CYS B C 1
ATOM 1566 O O . CYS B 1 38 ? 17.719 6.945 -5.07 1 92.88 38 CYS B O 1
ATOM 1568 N N . PRO B 1 39 ? 16.875 5.574 -6.652 1 91.81 39 PRO B N 1
ATOM 1569 C CA . PRO B 1 39 ? 16.047 6.676 -7.16 1 91.81 39 PRO B CA 1
ATOM 1570 C C . PRO B 1 39 ? 14.984 7.121 -6.164 1 91.81 39 PRO B C 1
ATOM 1572 O O . PRO B 1 39 ? 14.57 6.34 -5.301 1 91.81 39 PRO B O 1
ATOM 1575 N N . ARG B 1 40 ? 14.539 8.391 -6.238 1 89.44 40 ARG B N 1
ATOM 1576 C CA . ARG B 1 40 ? 13.461 8.875 -5.391 1 89.44 40 ARG B CA 1
ATOM 1577 C C . ARG B 1 40 ? 12.148 8.156 -5.699 1 89.44 40 ARG B C 1
ATOM 1579 O O . ARG B 1 40 ? 11.344 7.91 -4.801 1 89.44 40 ARG B O 1
ATOM 1586 N N . GLN B 1 41 ? 11.93 7.93 -6.957 1 90.88 41 GLN B N 1
ATOM 1587 C CA . GLN B 1 41 ? 10.805 7.137 -7.449 1 90.88 41 GLN B CA 1
ATOM 1588 C C . GLN B 1 41 ? 11.234 6.223 -8.594 1 90.88 41 GLN B C 1
ATOM 1590 O O . GLN B 1 41 ? 12.031 6.621 -9.445 1 90.88 41 GLN B O 1
ATOM 1595 N N . GLY B 1 42 ? 10.656 5.074 -8.539 1 92.88 42 GLY B N 1
ATOM 1596 C CA . GLY B 1 42 ? 10.969 4.16 -9.625 1 92.88 42 GLY B CA 1
ATOM 1597 C C . GLY B 1 42 ? 10.469 4.641 -10.977 1 92.88 42 GLY B C 1
ATOM 1598 O O . GLY B 1 42 ? 9.406 5.27 -11.062 1 92.88 42 GLY B O 1
ATOM 1599 N N . ARG B 1 43 ? 11.336 4.289 -12.031 1 92.12 43 ARG B N 1
ATOM 1600 C CA . ARG B 1 43 ? 10.953 4.629 -13.398 1 92.12 43 ARG B CA 1
ATOM 1601 C C . ARG B 1 43 ? 10.602 3.381 -14.195 1 92.12 43 ARG B C 1
ATOM 1603 O O . ARG B 1 43 ? 11.203 2.322 -14 1 92.12 43 ARG B O 1
ATOM 1610 N N . GLU B 1 44 ? 9.656 3.625 -15.094 1 91.62 44 GLU B N 1
ATOM 1611 C CA . GLU B 1 44 ? 9.227 2.514 -15.938 1 91.62 44 GLU B CA 1
ATOM 1612 C C . GLU B 1 44 ? 10.375 1.986 -16.781 1 91.62 44 GLU B C 1
ATOM 1614 O O . GLU B 1 44 ? 10.414 0.8 -17.125 1 91.62 44 GLU B O 1
ATOM 1619 N N . ASP B 1 45 ? 11.25 2.912 -17.172 1 93.69 45 ASP B N 1
ATOM 1620 C CA . ASP B 1 45 ? 12.391 2.514 -17.984 1 93.69 45 ASP B CA 1
ATOM 1621 C C . ASP B 1 45 ? 13.625 2.287 -17.125 1 93.69 45 ASP B C 1
ATOM 1623 O O . ASP B 1 45 ? 14.758 2.314 -17.625 1 93.69 45 ASP B O 1
ATOM 1627 N N . GLY B 1 46 ? 13.438 2.133 -15.844 1 95.25 46 GLY B N 1
ATOM 1628 C CA . GLY B 1 46 ? 14.539 1.841 -14.938 1 95.25 46 GLY B CA 1
ATOM 1629 C C . GLY B 1 46 ? 15.086 0.435 -15.094 1 95.25 46 GLY B C 1
ATOM 1630 O O . GLY B 1 46 ? 14.672 -0.3 -15.992 1 95.25 46 GLY B O 1
ATOM 1631 N N . PRO B 1 47 ? 16.047 0.113 -14.281 1 97.62 47 PRO B N 1
ATOM 1632 C CA . PRO B 1 47 ? 16.688 -1.204 -14.398 1 97.62 47 PRO B CA 1
ATOM 1633 C C . PRO B 1 47 ? 15.727 -2.348 -14.07 1 97.62 47 PRO B C 1
ATOM 1635 O O . PRO B 1 47 ? 14.773 -2.156 -13.312 1 97.62 47 PRO B O 1
ATOM 1638 N N . LYS B 1 48 ? 16.047 -3.508 -14.664 1 98.44 48 LYS B N 1
ATOM 1639 C CA . LYS B 1 48 ? 15.352 -4.719 -14.25 1 98.44 48 LYS B CA 1
ATOM 1640 C C . LYS B 1 48 ? 15.719 -5.102 -12.812 1 98.44 48 LYS B C 1
ATOM 1642 O O . LYS B 1 48 ? 16.891 -5.102 -12.453 1 98.44 48 LYS B O 1
ATOM 1647 N N . CYS B 1 49 ? 14.75 -5.309 -12.039 1 98.81 49 CYS B N 1
ATOM 1648 C CA . CYS B 1 49 ? 14.867 -5.785 -10.664 1 98.81 49 CYS B CA 1
ATOM 1649 C C . CYS B 1 49 ? 14.148 -7.113 -10.484 1 98.81 49 CYS B C 1
ATOM 1651 O O . CYS B 1 49 ? 13.492 -7.602 -11.414 1 98.81 49 CYS B O 1
ATOM 1653 N N . ARG B 1 50 ? 14.359 -7.719 -9.328 1 98.94 50 ARG B N 1
ATOM 1654 C CA . ARG B 1 50 ? 13.711 -9 -9.047 1 98.94 50 ARG B CA 1
ATOM 1655 C C . ARG B 1 50 ? 12.938 -8.945 -7.734 1 98.94 50 ARG B C 1
ATOM 1657 O O . ARG B 1 50 ? 13.414 -8.375 -6.75 1 98.94 50 ARG B O 1
ATOM 1664 N N . ILE B 1 51 ? 11.766 -9.5 -7.781 1 98.94 51 ILE B N 1
ATOM 1665 C CA . ILE B 1 51 ? 11 -9.82 -6.582 1 98.94 51 ILE B CA 1
ATOM 1666 C C . ILE B 1 51 ? 11.008 -11.336 -6.352 1 98.94 51 ILE B C 1
ATOM 1668 O O . ILE B 1 51 ? 10.461 -12.094 -7.16 1 98.94 51 ILE B O 1
ATOM 1672 N N . GLU B 1 52 ? 11.617 -11.727 -5.281 1 98.94 52 GLU B N 1
ATOM 1673 C CA . GLU B 1 52 ? 11.742 -13.141 -4.961 1 98.94 52 GLU B CA 1
ATOM 1674 C C . GLU B 1 52 ? 10.781 -13.539 -3.844 1 98.94 52 GLU B C 1
ATOM 1676 O O . GLU B 1 52 ? 10.953 -13.133 -2.695 1 98.94 52 GLU B O 1
ATOM 1681 N N . LEU B 1 53 ? 9.859 -14.32 -4.191 1 98.94 53 LEU B N 1
ATOM 1682 C CA . LEU B 1 53 ? 8.828 -14.766 -3.258 1 98.94 53 LEU B CA 1
ATOM 1683 C C . LEU B 1 53 ? 9.289 -16 -2.498 1 98.94 53 LEU B C 1
ATOM 1685 O O . LEU B 1 53 ? 9.883 -16.906 -3.082 1 98.94 53 LEU B O 1
ATOM 1689 N N . ASP B 1 54 ? 8.969 -16.062 -1.17 1 98.75 54 ASP B N 1
ATOM 1690 C CA . ASP B 1 54 ? 9.211 -17.281 -0.407 1 98.75 54 ASP B CA 1
ATOM 1691 C C . ASP B 1 54 ? 8.398 -18.453 -0.958 1 98.75 54 ASP B C 1
ATOM 1693 O O . ASP B 1 54 ? 7.238 -18.281 -1.351 1 98.75 54 ASP B O 1
ATOM 1697 N N . ALA B 1 55 ? 8.953 -19.656 -0.86 1 98.5 55 ALA B N 1
ATOM 1698 C CA . ALA B 1 55 ? 8.367 -20.859 -1.449 1 98.5 55 ALA B CA 1
ATOM 1699 C C . ALA B 1 55 ? 6.977 -21.125 -0.881 1 98.5 55 ALA B C 1
ATOM 1701 O O . ALA B 1 55 ? 6.094 -21.625 -1.585 1 98.5 55 ALA B O 1
ATOM 1702 N N . ARG B 1 56 ? 6.766 -20.781 0.334 1 98.12 56 ARG B N 1
ATOM 1703 C CA . ARG B 1 56 ? 5.488 -20.984 1.013 1 98.12 56 ARG B CA 1
ATOM 1704 C C . ARG B 1 56 ? 4.344 -20.344 0.237 1 98.12 56 ARG B C 1
ATOM 1706 O O . ARG B 1 56 ? 3.229 -20.859 0.222 1 98.12 56 ARG B O 1
ATOM 1713 N N . TRP B 1 57 ? 4.582 -19.297 -0.477 1 98.75 57 TRP B N 1
ATOM 1714 C CA . TRP B 1 57 ? 3.547 -18.484 -1.104 1 98.75 57 TRP B CA 1
ATOM 1715 C C . TRP B 1 57 ? 3.506 -18.719 -2.609 1 98.75 57 TRP B C 1
ATOM 1717 O O . TRP B 1 57 ? 2.822 -18 -3.338 1 98.75 57 TRP B O 1
ATOM 1727 N N . ALA B 1 58 ? 4.207 -19.703 -3.129 1 98.75 58 ALA B N 1
ATOM 1728 C CA . ALA B 1 58 ? 4.418 -19.906 -4.559 1 98.75 58 ALA B CA 1
ATOM 1729 C C . ALA B 1 58 ? 3.086 -19.984 -5.305 1 98.75 58 ALA B C 1
ATOM 1731 O O . ALA B 1 58 ? 2.902 -19.328 -6.332 1 98.75 58 ALA B O 1
ATOM 1732 N N . SER B 1 59 ? 2.15 -20.703 -4.785 1 98.62 59 SER B N 1
ATOM 1733 C CA . SER B 1 59 ? 0.883 -20.922 -5.477 1 98.62 59 SER B CA 1
ATOM 1734 C C . SER B 1 59 ? 0.089 -19.625 -5.586 1 98.62 59 SER B C 1
ATOM 1736 O O . SER B 1 59 ? -0.751 -19.469 -6.477 1 98.62 59 SER B O 1
ATOM 1738 N N . ALA B 1 60 ? 0.352 -18.672 -4.715 1 98.81 60 ALA B N 1
ATOM 1739 C CA . ALA B 1 60 ? -0.38 -17.406 -4.684 1 98.81 60 ALA B CA 1
ATOM 1740 C C . ALA B 1 60 ? -0.044 -16.547 -5.902 1 98.81 60 ALA B C 1
ATOM 1742 O O . ALA B 1 60 ? -0.7 -15.539 -6.156 1 98.81 60 ALA B O 1
ATOM 1743 N N . LEU B 1 61 ? 0.889 -16.984 -6.742 1 98.81 61 LEU B N 1
ATOM 1744 C CA . LEU B 1 61 ? 1.276 -16.25 -7.945 1 98.81 61 LEU B CA 1
ATOM 1745 C C . LEU B 1 61 ? 0.427 -16.672 -9.133 1 98.81 61 LEU B C 1
ATOM 1747 O O . LEU B 1 61 ? 0.491 -16.062 -10.203 1 98.81 61 LEU B O 1
ATOM 1751 N N . HIS B 1 62 ? -0.363 -17.672 -8.938 1 98.62 62 HIS B N 1
ATOM 1752 C CA . HIS B 1 62 ? -1.148 -18.188 -10.062 1 98.62 62 HIS B CA 1
ATOM 1753 C C . HIS B 1 62 ? -2.014 -17.078 -10.672 1 98.62 62 HIS B C 1
ATOM 1755 O O . HIS B 1 62 ? -2.908 -16.547 -10.008 1 98.62 62 HIS B O 1
ATOM 1761 N N . GLY B 1 63 ? -1.708 -16.719 -11.93 1 98.25 63 GLY B N 1
ATOM 1762 C CA . GLY B 1 63 ? -2.486 -15.719 -12.641 1 98.25 63 GLY B CA 1
ATOM 1763 C C . GLY B 1 63 ? -1.803 -14.367 -12.703 1 98.25 63 GLY B C 1
ATOM 1764 O O . GLY B 1 63 ? -2.234 -13.484 -13.438 1 98.25 63 GLY B O 1
ATOM 1765 N N . VAL B 1 64 ? -0.72 -14.148 -12.016 1 98.62 64 VAL B N 1
ATOM 1766 C CA . VAL B 1 64 ? -0.045 -12.859 -11.938 1 98.62 64 VAL B CA 1
ATOM 1767 C C . VAL B 1 64 ? 0.531 -12.5 -13.305 1 98.62 64 VAL B C 1
ATOM 1769 O O . VAL B 1 64 ? 0.558 -11.328 -13.688 1 98.62 64 VAL B O 1
ATOM 1772 N N . ALA B 1 65 ? 0.917 -13.508 -14.047 1 98.31 65 ALA B N 1
ATOM 1773 C CA . ALA B 1 65 ? 1.568 -13.297 -15.336 1 98.31 65 ALA B CA 1
ATOM 1774 C C . ALA B 1 65 ? 0.609 -12.664 -16.344 1 98.31 65 ALA B C 1
ATOM 1776 O O . ALA B 1 65 ? 1.031 -12.188 -17.391 1 98.31 65 ALA B O 1
ATOM 1777 N N . ASP B 1 66 ? -0.679 -12.617 -16.062 1 97.12 66 ASP B N 1
ATOM 1778 C CA . ASP B 1 66 ? -1.686 -12.07 -16.969 1 97.12 66 ASP B CA 1
ATOM 1779 C C . ASP B 1 66 ? -1.695 -10.547 -16.922 1 97.12 66 ASP B C 1
ATOM 1781 O O . ASP B 1 66 ? -2.35 -9.898 -17.734 1 97.12 66 ASP B O 1
ATOM 1785 N N . TYR B 1 67 ? -0.949 -9.969 -16.047 1 97.94 67 TYR B N 1
ATOM 1786 C CA . TYR B 1 67 ? -0.966 -8.516 -15.859 1 97.94 67 TYR B CA 1
ATOM 1787 C C . TYR B 1 67 ? 0.337 -7.895 -16.344 1 97.94 67 TYR B C 1
ATOM 1789 O O . TYR B 1 67 ? 1.399 -8.516 -16.266 1 97.94 67 TYR B O 1
ATOM 1797 N N . THR B 1 68 ? 0.235 -6.66 -16.797 1 98 68 THR B N 1
ATOM 1798 C CA . THR B 1 68 ? 1.402 -5.871 -17.172 1 98 68 THR B CA 1
ATOM 1799 C C . THR B 1 68 ? 1.911 -5.055 -15.992 1 98 68 THR B C 1
ATOM 1801 O O . THR B 1 68 ? 3.119 -4.875 -15.828 1 98 68 THR B O 1
ATOM 1804 N N . TRP B 1 69 ? 0.966 -4.59 -15.18 1 98 69 TRP B N 1
ATOM 1805 C CA . TRP B 1 69 ? 1.302 -3.686 -14.086 1 98 69 TRP B CA 1
ATOM 1806 C C . TRP B 1 69 ? 0.891 -4.281 -12.742 1 98 69 TRP B C 1
ATOM 1808 O O . TRP B 1 69 ? -0.19 -4.863 -12.625 1 98 69 TRP B O 1
ATOM 1818 N N . LEU B 1 70 ? 1.782 -4.145 -11.781 1 98.62 70 LEU B N 1
ATOM 1819 C CA . LEU B 1 70 ? 1.539 -4.605 -10.422 1 98.62 70 LEU B CA 1
ATOM 1820 C C . LEU B 1 70 ? 1.784 -3.486 -9.414 1 98.62 70 LEU B C 1
ATOM 1822 O O . LEU B 1 70 ? 2.631 -2.619 -9.641 1 98.62 70 LEU B O 1
ATOM 1826 N N . ASP B 1 71 ? 0.993 -3.457 -8.352 1 98.44 71 ASP B N 1
ATOM 1827 C CA . ASP B 1 71 ? 1.325 -2.703 -7.145 1 98.44 71 ASP B CA 1
ATOM 1828 C C . ASP B 1 71 ? 2.111 -3.562 -6.16 1 98.44 71 ASP B C 1
ATOM 1830 O O . ASP B 1 71 ? 1.677 -4.66 -5.801 1 98.44 71 ASP B O 1
ATOM 1834 N N . VAL B 1 72 ? 3.252 -3.092 -5.773 1 98.88 72 VAL B N 1
ATOM 1835 C CA . VAL B 1 72 ? 4.117 -3.838 -4.863 1 98.88 72 VAL B CA 1
ATOM 1836 C C . VAL B 1 72 ? 4.277 -3.07 -3.555 1 98.88 72 VAL B C 1
ATOM 1838 O O . VAL B 1 72 ? 4.586 -1.876 -3.561 1 98.88 72 VAL B O 1
ATOM 1841 N N . LEU B 1 73 ? 3.967 -3.746 -2.451 1 98.94 73 LEU B N 1
ATOM 1842 C CA . LEU B 1 73 ? 4.195 -3.217 -1.11 1 98.94 73 LEU B CA 1
ATOM 1843 C C . LEU B 1 73 ? 5.434 -3.852 -0.48 1 98.94 73 LEU B C 1
ATOM 1845 O O . LEU B 1 73 ? 5.609 -5.07 -0.542 1 98.94 73 LEU B O 1
ATOM 1849 N N . TYR B 1 74 ? 6.234 -3.033 0.133 1 98.88 74 TYR B N 1
ATOM 1850 C CA . TYR B 1 74 ? 7.469 -3.523 0.737 1 98.88 74 TYR B CA 1
ATOM 1851 C C . TYR B 1 74 ? 7.828 -2.711 1.977 1 98.88 74 TYR B C 1
ATOM 1853 O O . TYR B 1 74 ? 7.277 -1.632 2.201 1 98.88 74 TYR B O 1
ATOM 1861 N N . TRP B 1 75 ? 8.641 -3.297 2.812 1 98.81 75 TRP B N 1
ATOM 1862 C CA . TRP B 1 75 ? 8.945 -2.74 4.125 1 98.81 75 TRP B CA 1
ATOM 1863 C C . TRP B 1 75 ? 10.258 -1.973 4.098 1 98.81 75 TRP B C 1
ATOM 1865 O O . TRP B 1 75 ? 11.328 -2.564 3.928 1 98.81 75 TRP B O 1
ATOM 1875 N N . LEU B 1 76 ? 10.125 -0.652 4.211 1 97.56 76 LEU B N 1
ATOM 1876 C CA . LEU B 1 76 ? 11.32 0.19 4.242 1 97.56 76 LEU B CA 1
ATOM 1877 C C . LEU B 1 76 ? 11.938 0.206 5.637 1 97.56 76 LEU B C 1
ATOM 1879 O O . LEU B 1 76 ? 11.773 1.175 6.383 1 97.56 76 LEU B O 1
ATOM 1883 N N . ASP B 1 77 ? 12.742 -0.784 5.953 1 93.81 77 ASP B N 1
ATOM 1884 C CA . ASP B 1 77 ? 13.125 -1.18 7.305 1 93.81 77 ASP B CA 1
ATOM 1885 C C . ASP B 1 77 ? 14.234 -0.285 7.844 1 93.81 77 ASP B C 1
ATOM 1887 O O . ASP B 1 77 ? 14.641 -0.424 9 1 93.81 77 ASP B O 1
ATOM 1891 N N . LYS B 1 78 ? 14.695 0.672 7.125 1 91.81 78 LYS B N 1
ATOM 1892 C CA . LYS B 1 78 ? 15.805 1.504 7.59 1 91.81 78 LYS B CA 1
ATOM 1893 C C . LYS B 1 78 ? 15.32 2.896 7.977 1 91.81 78 LYS B C 1
ATOM 1895 O O . LYS B 1 78 ? 16.094 3.721 8.461 1 91.81 78 LYS B O 1
ATOM 1900 N N . GLY B 1 79 ? 14.023 3.162 7.812 1 90.25 79 GLY B N 1
ATOM 1901 C CA . GLY B 1 79 ? 13.5 4.488 8.102 1 90.25 79 GLY B CA 1
ATOM 1902 C C . GLY B 1 79 ? 13.055 4.652 9.539 1 90.25 79 GLY B C 1
ATOM 1903 O O . GLY B 1 79 ? 12.734 3.67 10.211 1 90.25 79 GLY B O 1
ATOM 1904 N N . ARG B 1 80 ? 13.086 5.887 10 1 95.12 80 ARG B N 1
ATOM 1905 C CA . ARG B 1 80 ? 12.477 6.184 11.297 1 95.12 80 ARG B CA 1
ATOM 1906 C C . ARG B 1 80 ? 10.961 6.25 11.188 1 95.12 80 ARG B C 1
ATOM 1908 O O . ARG B 1 80 ? 10.422 6.516 10.109 1 95.12 80 ARG B O 1
ATOM 1915 N N . ARG B 1 81 ? 10.344 6.137 12.375 1 97.94 81 ARG B N 1
ATOM 1916 C CA . ARG B 1 81 ? 8.891 5.988 12.32 1 97.94 81 ARG B CA 1
ATOM 1917 C C . ARG B 1 81 ? 8.195 7.133 13.047 1 97.94 81 ARG B C 1
ATOM 1919 O O . ARG B 1 81 ? 6.969 7.215 13.055 1 97.94 81 ARG B O 1
ATOM 1926 N N . ASP B 1 82 ? 8.938 8.039 13.617 1 98.25 82 ASP B N 1
ATOM 1927 C CA . ASP B 1 82 ? 8.344 9.023 14.516 1 98.25 82 ASP B CA 1
ATOM 1928 C C . ASP B 1 82 ? 8.32 10.406 13.867 1 98.25 82 ASP B C 1
ATOM 1930 O O . ASP B 1 82 ? 7.816 11.367 14.453 1 98.25 82 ASP B O 1
ATOM 1934 N N . LEU B 1 83 ? 8.852 10.547 12.656 1 98 83 LEU B N 1
ATOM 1935 C CA . LEU B 1 83 ? 8.969 11.836 11.992 1 98 83 LEU B CA 1
ATOM 1936 C C . LEU B 1 83 ? 7.629 12.25 11.383 1 98 83 LEU B C 1
ATOM 1938 O O . LEU B 1 83 ? 7.086 11.539 10.531 1 98 83 LEU B O 1
ATOM 1942 N N . VAL B 1 84 ? 7.105 13.445 11.859 1 98.56 84 VAL B N 1
ATOM 1943 C CA . VAL B 1 84 ? 5.781 13.844 11.398 1 98.56 84 VAL B CA 1
ATOM 1944 C C . VAL B 1 84 ? 5.895 15.094 10.516 1 98.56 84 VAL B C 1
ATOM 1946 O O . VAL B 1 84 ? 5.062 15.312 9.633 1 98.56 84 VAL B O 1
ATOM 1949 N N . ILE B 1 85 ? 6.859 15.945 10.719 1 98.69 85 ILE B N 1
ATOM 1950 C CA . ILE B 1 85 ? 7.195 17.062 9.844 1 98.69 85 ILE B CA 1
ATOM 1951 C C . ILE B 1 85 ? 8.602 16.875 9.273 1 98.69 85 ILE B C 1
ATOM 1953 O O . ILE B 1 85 ? 9.539 16.578 10.016 1 98.69 85 ILE B O 1
ATOM 1957 N N . GLN B 1 86 ? 8.711 17.047 7.961 1 97.25 86 GLN B N 1
ATOM 1958 C CA . GLN B 1 86 ? 9.984 16.797 7.289 1 97.25 86 GLN B CA 1
ATOM 1959 C C . GLN B 1 86 ? 10.391 17.984 6.426 1 97.25 86 GLN B C 1
ATOM 1961 O O . GLN B 1 86 ? 9.539 18.797 6.027 1 97.25 86 GLN B O 1
ATOM 1966 N N . ASN B 1 87 ? 11.633 18.031 6.191 1 96.31 87 ASN B N 1
ATOM 1967 C CA . ASN B 1 87 ? 12.258 19.047 5.344 1 96.31 87 ASN B CA 1
ATOM 1968 C C . ASN B 1 87 ? 13.086 18.406 4.234 1 96.31 87 ASN B C 1
ATOM 1970 O O . ASN B 1 87 ? 14.312 18.5 4.246 1 96.31 87 ASN B O 1
ATOM 1974 N N . PRO B 1 88 ? 12.406 17.922 3.25 1 92.56 88 PRO B N 1
ATOM 1975 C CA . PRO B 1 88 ? 13.078 17.078 2.266 1 92.56 88 PRO B CA 1
ATOM 1976 C C . PRO B 1 88 ? 14.203 17.797 1.527 1 92.56 88 PRO B C 1
ATOM 1978 O O . PRO B 1 88 ? 15.203 17.188 1.153 1 92.56 88 PRO B O 1
ATOM 1981 N N . LYS B 1 89 ? 14.133 19.094 1.321 1 90 89 LYS B N 1
ATOM 1982 C CA . LYS B 1 89 ? 15.141 19.812 0.553 1 90 89 LYS B CA 1
ATOM 1983 C C . LYS B 1 89 ? 16.078 20.609 1.472 1 90 89 LYS B C 1
ATOM 1985 O O . LYS B 1 89 ? 16.953 21.328 1 1 90 89 LYS B O 1
ATOM 1990 N N . SER B 1 90 ? 15.789 20.547 2.605 1 90.62 90 SER B N 1
ATOM 1991 C CA . SER B 1 90 ? 16.562 21.312 3.576 1 90.62 90 SER B CA 1
ATOM 1992 C C . SER B 1 90 ? 16.562 22.797 3.238 1 90.62 90 SER B C 1
ATOM 1994 O O . SER B 1 90 ? 17.594 23.469 3.359 1 90.62 90 SER B O 1
ATOM 1996 N N . ASP B 1 91 ? 15.523 23.281 2.707 1 91.44 91 ASP B N 1
ATOM 1997 C CA . ASP B 1 91 ? 15.445 24.672 2.299 1 91.44 91 ASP B CA 1
ATOM 1998 C C . ASP B 1 91 ? 14.438 25.438 3.152 1 91.44 91 ASP B C 1
ATOM 2000 O O . ASP B 1 91 ? 14.047 26.562 2.811 1 91.44 91 ASP B O 1
ATOM 2004 N N . GLY B 1 92 ? 13.977 24.797 4.117 1 91.44 92 GLY B N 1
ATOM 2005 C CA . GLY B 1 92 ? 13.047 25.453 5.027 1 91.44 92 GLY B CA 1
ATOM 2006 C C . GLY B 1 92 ? 11.594 25.188 4.684 1 91.44 92 GLY B C 1
ATOM 2007 O O . GLY B 1 92 ? 10.695 25.516 5.461 1 91.44 92 GLY B O 1
ATOM 2008 N N . LYS B 1 93 ? 11.375 24.656 3.566 1 94.88 93 LYS B N 1
ATOM 2009 C CA . LYS B 1 93 ? 10.008 24.266 3.234 1 94.88 93 LYS B CA 1
ATOM 2010 C C . LYS B 1 93 ? 9.641 22.938 3.889 1 94.88 93 LYS B C 1
ATOM 2012 O O . LYS B 1 93 ? 10.289 21.906 3.635 1 94.88 93 LYS B O 1
ATOM 2017 N N . LEU B 1 94 ? 8.609 22.969 4.73 1 97.25 94 LEU B N 1
ATOM 2018 C CA . LEU B 1 94 ? 8.234 21.828 5.566 1 97.25 94 LEU B CA 1
ATOM 2019 C C . LEU B 1 94 ? 6.988 21.141 5.023 1 97.25 94 LEU B C 1
ATOM 2021 O O . LEU B 1 94 ? 6.086 21.797 4.5 1 97.25 94 LEU B O 1
ATOM 2025 N N . PHE B 1 95 ? 7 19.844 5.195 1 98.12 95 PHE B N 1
ATOM 2026 C CA . PHE B 1 95 ? 5.871 19.016 4.773 1 98.12 95 PHE B CA 1
ATOM 2027 C C . PHE B 1 95 ? 5.531 17.969 5.832 1 98.12 95 PHE B C 1
ATOM 2029 O O . PHE B 1 95 ? 6.426 17.422 6.469 1 98.12 95 PHE B O 1
ATOM 2036 N N . GLY B 1 96 ? 4.238 17.781 6.012 1 98.69 96 GLY B N 1
ATOM 2037 C CA . GLY B 1 96 ? 3.838 16.625 6.785 1 98.69 96 GLY B CA 1
ATOM 2038 C C . GLY B 1 96 ? 4.168 15.312 6.098 1 98.69 96 GLY B C 1
ATOM 2039 O O . GLY B 1 96 ? 4.098 15.211 4.871 1 98.69 96 GLY B O 1
ATOM 2040 N N . THR B 1 97 ? 4.477 14.383 6.91 1 98.62 97 THR B N 1
ATOM 2041 C CA . THR B 1 97 ? 4.895 13.07 6.422 1 98.62 97 THR B CA 1
ATOM 2042 C C . THR B 1 97 ? 3.877 12.516 5.43 1 98.62 97 THR B C 1
ATOM 2044 O O . THR B 1 97 ? 4.25 11.922 4.418 1 98.62 97 THR B O 1
ATOM 2047 N N . PHE B 1 98 ? 2.586 12.75 5.629 1 98.81 98 PHE B N 1
ATOM 2048 C CA . PHE B 1 98 ? 1.552 12.172 4.781 1 98.81 98 PHE B CA 1
ATOM 2049 C C . PHE B 1 98 ? 1.371 13 3.512 1 98.81 98 PHE B C 1
ATOM 2051 O O . PHE B 1 98 ? 0.589 12.633 2.633 1 98.81 98 PHE B O 1
ATOM 2058 N N . ALA B 1 99 ? 2.119 14.078 3.4 1 98.56 99 ALA B N 1
ATOM 2059 C CA . ALA B 1 99 ? 2.166 14.836 2.154 1 98.56 99 ALA B CA 1
ATOM 2060 C C . ALA B 1 99 ? 3.396 14.469 1.331 1 98.56 99 ALA B C 1
ATOM 2062 O O . ALA B 1 99 ? 3.719 15.133 0.348 1 98.56 99 ALA B O 1
ATOM 2063 N N . LEU B 1 100 ? 4.074 13.438 1.756 1 97.69 100 LEU B N 1
ATOM 2064 C CA . LEU B 1 100 ? 5.266 12.93 1.085 1 97.69 100 LEU B CA 1
ATOM 2065 C C . LEU B 1 100 ? 5.137 11.438 0.809 1 97.69 100 LEU B C 1
ATOM 2067 O O . LEU B 1 100 ? 4.176 10.805 1.243 1 97.69 100 LEU B O 1
ATOM 2071 N N . ARG B 1 101 ? 6.074 10.922 0.069 1 97.31 101 ARG B N 1
ATOM 2072 C CA . ARG B 1 101 ? 6.234 9.484 -0.11 1 97.31 101 ARG B CA 1
ATOM 2073 C C . ARG B 1 101 ? 7.562 9.008 0.466 1 97.31 101 ARG B C 1
ATOM 2075 O O . ARG B 1 101 ? 8.172 8.07 -0.06 1 97.31 101 ARG B O 1
ATOM 2082 N N . SER B 1 102 ? 7.965 9.727 1.48 1 95.44 102 SER B N 1
ATOM 2083 C CA . SER B 1 102 ? 9.195 9.445 2.211 1 95.44 102 SER B CA 1
ATOM 2084 C C . SER B 1 102 ? 9.117 8.109 2.936 1 95.44 102 SER B C 1
ATOM 2086 O O . SER B 1 102 ? 8.062 7.738 3.453 1 95.44 102 SER B O 1
ATOM 2088 N N . PRO B 1 103 ? 10.289 7.395 3.031 1 95.75 103 PRO B N 1
ATOM 2089 C CA . PRO B 1 103 ? 10.32 6.16 3.822 1 95.75 103 PRO B CA 1
ATOM 2090 C C . PRO B 1 103 ? 10.172 6.418 5.32 1 95.75 103 PRO B C 1
ATOM 2092 O O . PRO B 1 103 ? 9.938 5.48 6.09 1 95.75 103 PRO B O 1
ATOM 2095 N N . GLN B 1 104 ? 10.375 7.66 5.777 1 96.44 104 GLN B N 1
ATOM 2096 C CA . GLN B 1 104 ? 10.273 8.023 7.188 1 96.44 104 GLN B CA 1
ATOM 2097 C C . GLN B 1 104 ? 8.82 8.281 7.582 1 96.44 104 GLN B C 1
ATOM 2099 O O . GLN B 1 104 ? 8.328 9.406 7.457 1 96.44 104 GLN B O 1
ATOM 2104 N N . ARG B 1 105 ? 8.234 7.285 8.125 1 98.5 105 ARG B N 1
ATOM 2105 C CA . ARG B 1 105 ? 6.816 7.367 8.445 1 98.5 105 ARG B CA 1
ATOM 2106 C C . ARG B 1 105 ? 6.43 6.324 9.492 1 98.5 105 ARG B C 1
ATOM 2108 O O . ARG B 1 105 ? 7.145 5.336 9.68 1 98.5 105 ARG B O 1
ATOM 2115 N N . PRO B 1 106 ? 5.273 6.477 10.172 1 98.69 106 PRO B N 1
ATOM 2116 C CA . PRO B 1 106 ? 4.902 5.562 11.258 1 98.69 106 PRO B CA 1
ATOM 2117 C C . PRO B 1 106 ? 4.883 4.102 10.812 1 98.69 106 PRO B C 1
ATOM 2119 O O . PRO B 1 106 ? 5.336 3.223 11.547 1 98.69 106 PRO B O 1
ATOM 2122 N N . ASN B 1 107 ? 4.301 3.902 9.688 1 98.88 107 ASN B N 1
ATOM 2123 C CA . ASN B 1 107 ? 4.34 2.586 9.055 1 98.88 107 ASN B CA 1
ATOM 2124 C C . ASN B 1 107 ? 5.141 2.607 7.758 1 98.88 107 ASN B C 1
ATOM 2126 O O . ASN B 1 107 ? 4.641 3.055 6.723 1 98.88 107 ASN B O 1
ATOM 2130 N N . PRO B 1 108 ? 6.406 2.107 7.809 1 98.5 108 PRO B N 1
ATOM 2131 C CA . PRO B 1 108 ? 7.316 2.281 6.676 1 98.5 108 PRO B CA 1
ATOM 2132 C C . PRO B 1 108 ? 7.047 1.294 5.543 1 98.5 108 PRO B C 1
ATOM 2134 O O . PRO B 1 108 ? 7.934 0.516 5.172 1 98.5 108 PRO B O 1
ATOM 2137 N N . ILE B 1 109 ? 5.867 1.372 5.016 1 98.75 109 ILE B N 1
ATOM 2138 C CA . ILE B 1 109 ? 5.449 0.559 3.879 1 98.75 109 ILE B CA 1
ATOM 2139 C C . ILE B 1 109 ? 5.633 1.346 2.584 1 98.75 109 ILE B C 1
ATOM 2141 O O . ILE B 1 109 ? 4.984 2.373 2.375 1 98.75 109 ILE B O 1
ATOM 2145 N N . GLY B 1 110 ? 6.566 0.858 1.766 1 98.31 110 GLY B N 1
ATOM 2146 C CA . GLY B 1 110 ? 6.703 1.393 0.42 1 98.31 110 GLY B CA 1
ATOM 2147 C C . GLY B 1 110 ? 5.625 0.904 -0.529 1 98.31 110 GLY B C 1
ATOM 2148 O O . GLY B 1 110 ? 5.035 -0.158 -0.315 1 98.31 110 GLY B O 1
ATOM 2149 N N . LEU B 1 111 ? 5.375 1.696 -1.518 1 98.31 111 LEU B N 1
ATOM 2150 C CA . LEU B 1 111 ? 4.41 1.389 -2.566 1 98.31 111 LEU B CA 1
ATOM 2151 C C . LEU B 1 111 ? 4.953 1.779 -3.938 1 98.31 111 LEU B C 1
ATOM 2153 O O . LEU B 1 111 ? 5.254 2.949 -4.18 1 98.31 111 LEU B O 1
ATOM 2157 N N . SER B 1 112 ? 5.102 0.803 -4.836 1 97.5 112 SER B N 1
ATOM 2158 C CA . SER B 1 112 ? 5.527 1.068 -6.207 1 97.5 112 SER B CA 1
ATOM 2159 C C . SER B 1 112 ? 4.582 0.419 -7.211 1 97.5 112 SER B C 1
ATOM 2161 O O . SER B 1 112 ? 4.113 -0.701 -6.996 1 97.5 112 SER B O 1
ATOM 2163 N N . ARG B 1 113 ? 4.297 1.144 -8.211 1 96.69 113 ARG B N 1
ATOM 2164 C CA . ARG B 1 113 ? 3.762 0.534 -9.422 1 96.69 113 ARG B CA 1
ATOM 2165 C C . ARG B 1 113 ? 4.883 0.026 -10.32 1 96.69 113 ARG B C 1
ATOM 2167 O O . ARG B 1 113 ? 5.762 0.792 -10.719 1 96.69 113 ARG B O 1
ATOM 2174 N N . VAL B 1 114 ? 4.828 -1.255 -10.727 1 98.38 114 VAL B N 1
ATOM 2175 C CA . VAL B 1 114 ? 5.938 -1.819 -11.484 1 98.38 114 VAL B CA 1
ATOM 2176 C C . VAL B 1 114 ? 5.41 -2.465 -12.766 1 98.38 114 VAL B C 1
ATOM 2178 O O . VAL B 1 114 ? 4.258 -2.904 -12.82 1 98.38 114 VAL B O 1
ATOM 2181 N N . ARG B 1 115 ? 6.254 -2.453 -13.703 1 98.5 115 ARG B N 1
ATOM 2182 C CA . ARG B 1 115 ? 5.988 -3.197 -14.93 1 98.5 115 ARG B CA 1
ATOM 2183 C C . ARG B 1 115 ? 6.52 -4.621 -14.836 1 98.5 115 ARG B C 1
ATOM 2185 O O . ARG B 1 115 ? 7.711 -4.828 -14.586 1 98.5 115 ARG B O 1
ATOM 2192 N N . LEU B 1 116 ? 5.641 -5.574 -15.078 1 98.75 116 LEU B N 1
ATOM 2193 C CA . LEU B 1 116 ? 6.043 -6.973 -15.055 1 98.75 116 LEU B CA 1
ATOM 2194 C C . LEU B 1 116 ? 6.656 -7.391 -16.391 1 98.75 116 LEU B C 1
ATOM 2196 O O . LEU B 1 116 ? 6.004 -7.293 -17.438 1 98.75 116 LEU B O 1
ATOM 2200 N N . GLU B 1 117 ? 7.902 -7.812 -16.297 1 98.69 117 GLU B N 1
ATOM 2201 C CA . GLU B 1 117 ? 8.562 -8.305 -17.516 1 98.69 117 GLU B CA 1
ATOM 2202 C C . GLU B 1 117 ? 8.297 -9.797 -17.719 1 98.69 117 GLU B C 1
ATOM 2204 O O . GLU B 1 117 ? 7.953 -10.219 -18.812 1 98.69 117 GLU B O 1
ATOM 2209 N N . ARG B 1 118 ? 8.445 -10.539 -16.656 1 98.31 118 ARG B N 1
ATOM 2210 C CA . ARG B 1 118 ? 8.203 -11.977 -16.719 1 98.31 118 ARG B CA 1
ATOM 2211 C C . ARG B 1 118 ? 8.188 -12.578 -15.312 1 98.31 118 ARG B C 1
ATOM 2213 O O . ARG B 1 118 ? 8.648 -11.961 -14.359 1 98.31 118 ARG B O 1
ATOM 2220 N N . VAL B 1 119 ? 7.621 -13.805 -15.289 1 98.69 119 VAL B N 1
ATOM 2221 C CA . VAL B 1 119 ? 7.629 -14.609 -14.07 1 98.69 119 VAL B CA 1
ATOM 2222 C C . VAL B 1 119 ? 8.5 -15.844 -14.273 1 98.69 119 VAL B C 1
ATOM 2224 O O . VAL B 1 119 ? 8.352 -16.562 -15.266 1 98.69 119 VAL B O 1
ATOM 2227 N N . GLU B 1 120 ? 9.438 -16.078 -13.328 1 98.25 120 GLU B N 1
ATOM 2228 C CA . GLU B 1 120 ? 10.312 -17.25 -13.312 1 98.25 120 GLU B CA 1
ATOM 2229 C C . GLU B 1 120 ? 10.195 -18 -11.984 1 98.25 120 GLU B C 1
ATOM 2231 O O . GLU B 1 120 ? 10.938 -17.703 -11.039 1 98.25 120 GLU B O 1
ATOM 2236 N N . GLY B 1 121 ? 9.367 -19.062 -12.039 1 97.69 121 GLY B N 1
ATOM 2237 C CA . GLY B 1 121 ? 9.125 -19.719 -10.758 1 97.69 121 GLY B CA 1
ATOM 2238 C C . GLY B 1 121 ? 8.523 -18.781 -9.719 1 97.69 121 GLY B C 1
ATOM 2239 O O . GLY B 1 121 ? 7.441 -18.234 -9.93 1 97.69 121 GLY B O 1
ATOM 2240 N N . THR B 1 122 ? 9.266 -18.578 -8.656 1 98.75 122 THR B N 1
ATOM 2241 C CA . THR B 1 122 ? 8.781 -17.719 -7.586 1 98.75 122 THR B CA 1
ATOM 2242 C C . THR B 1 122 ? 9.406 -16.328 -7.695 1 98.75 122 THR B C 1
ATOM 2244 O O . THR B 1 122 ? 9.32 -15.531 -6.762 1 98.75 122 THR B O 1
ATOM 2247 N N . THR B 1 123 ? 9.977 -16.078 -8.797 1 98.88 123 THR B N 1
ATOM 2248 C CA . THR B 1 123 ? 10.648 -14.805 -9.008 1 98.88 123 THR B CA 1
ATOM 2249 C C . THR B 1 123 ? 9.938 -13.984 -10.078 1 98.88 123 THR B C 1
ATOM 2251 O O . THR B 1 123 ? 9.594 -14.508 -11.141 1 98.88 123 THR B O 1
ATOM 2254 N N . LEU B 1 124 ? 9.625 -12.75 -9.805 1 98.94 124 LEU B N 1
ATOM 2255 C CA . LEU B 1 124 ? 9.109 -11.789 -10.773 1 98.94 124 LEU B CA 1
ATOM 2256 C C . LEU B 1 124 ? 10.211 -10.828 -11.219 1 98.94 124 LEU B C 1
ATOM 2258 O O . LEU B 1 124 ? 10.859 -10.195 -10.383 1 98.94 124 LEU B O 1
ATOM 2262 N N . VAL B 1 125 ? 10.453 -10.742 -12.461 1 98.94 125 VAL B N 1
ATOM 2263 C CA . VAL B 1 125 ? 11.32 -9.711 -13.016 1 98.94 125 VAL B CA 1
ATOM 2264 C C . VAL B 1 125 ? 10.492 -8.477 -13.359 1 98.94 125 VAL B C 1
ATOM 2266 O O . VAL B 1 125 ? 9.516 -8.562 -14.109 1 98.94 125 VAL B O 1
ATOM 2269 N N . VAL B 1 126 ? 10.938 -7.328 -12.781 1 98.88 126 VAL B N 1
ATOM 2270 C CA . VAL B 1 126 ? 10.102 -6.141 -12.906 1 98.88 126 VAL B CA 1
ATOM 2271 C C . VAL B 1 126 ? 10.977 -4.91 -13.125 1 98.88 126 VAL B C 1
ATOM 2273 O O . VAL B 1 126 ? 12.195 -4.961 -12.93 1 98.88 126 VAL B O 1
ATOM 2276 N N . ARG B 1 127 ? 10.359 -3.824 -13.562 1 98.62 127 ARG B N 1
ATOM 2277 C CA . ARG B 1 127 ? 10.938 -2.484 -13.586 1 98.62 127 ARG B CA 1
ATOM 2278 C C . ARG B 1 127 ? 10.07 -1.501 -12.805 1 98.62 127 ARG B C 1
ATOM 2280 O O . ARG B 1 127 ? 8.859 -1.69 -12.688 1 98.62 127 ARG B O 1
ATOM 2287 N N . GLY B 1 128 ? 10.758 -0.531 -12.297 1 97.62 128 GLY B N 1
ATOM 2288 C CA . GLY B 1 128 ? 9.984 0.524 -11.656 1 97.62 128 GLY B CA 1
ATOM 2289 C C . GLY B 1 128 ? 10.172 0.57 -10.148 1 97.62 128 GLY B C 1
ATOM 2290 O O . GLY B 1 128 ? 9.5 1.343 -9.461 1 97.62 128 GLY B O 1
ATOM 2291 N N . LEU B 1 129 ? 11.109 -0.207 -9.602 1 98.06 129 LEU B N 1
ATOM 2292 C CA . LEU B 1 129 ? 11.359 -0.205 -8.164 1 98.06 129 LEU B CA 1
ATOM 2293 C C . LEU B 1 129 ? 12.312 0.92 -7.781 1 98.06 129 LEU B C 1
ATOM 2295 O O . LEU B 1 129 ? 12.992 1.486 -8.641 1 98.06 129 LEU B O 1
ATOM 2299 N N . ASP B 1 130 ? 12.328 1.239 -6.445 1 96.56 130 ASP B N 1
ATOM 2300 C CA . ASP B 1 130 ? 13.148 2.35 -5.969 1 96.56 130 ASP B CA 1
ATOM 2301 C C . ASP B 1 130 ? 13.75 2.037 -4.598 1 96.56 130 ASP B C 1
ATOM 2303 O O . ASP B 1 130 ? 14.141 2.945 -3.865 1 96.56 130 ASP B O 1
ATOM 2307 N N . CYS B 1 131 ? 13.805 0.834 -4.191 1 97.56 131 CYS B N 1
ATOM 2308 C CA . CYS B 1 131 ? 14.219 0.473 -2.84 1 97.56 131 CYS B CA 1
ATOM 2309 C C . CYS B 1 131 ? 15.586 -0.208 -2.854 1 97.56 131 CYS B C 1
ATOM 2311 O O . CYS B 1 131 ? 16.078 -0.586 -3.916 1 97.56 131 CYS B O 1
ATOM 2313 N N . LEU B 1 132 ? 16.156 -0.354 -1.68 1 97.88 132 LEU B N 1
ATOM 2314 C CA . LEU B 1 132 ? 17.453 -0.997 -1.482 1 97.88 132 LEU B CA 1
ATOM 2315 C C . LEU B 1 132 ? 17.375 -2.48 -1.822 1 97.88 132 LEU B C 1
ATOM 2317 O O . LEU B 1 132 ? 16.328 -3.117 -1.632 1 97.88 132 LEU B O 1
ATOM 2321 N N . ASP B 1 133 ? 18.547 -2.92 -2.271 1 98.5 133 ASP B N 1
ATOM 2322 C CA . ASP B 1 133 ? 18.672 -4.363 -2.424 1 98.5 133 ASP B CA 1
ATOM 2323 C C . ASP B 1 133 ? 18.438 -5.082 -1.097 1 98.5 133 ASP B C 1
ATOM 2325 O O . ASP B 1 133 ? 18.953 -4.668 -0.057 1 98.5 133 ASP B O 1
ATOM 2329 N N . GLY B 1 134 ? 17.609 -6.137 -1.138 1 98.56 134 GLY B N 1
ATOM 2330 C CA . GLY B 1 134 ? 17.359 -6.914 0.064 1 98.56 134 GLY B CA 1
ATOM 2331 C C . GLY B 1 134 ? 16.125 -6.445 0.821 1 98.56 134 GLY B C 1
ATOM 2332 O O . GLY B 1 134 ? 15.758 -7.031 1.842 1 98.56 134 GLY B O 1
ATOM 2333 N N . THR B 1 135 ? 15.43 -5.453 0.316 1 98.75 135 THR B N 1
ATOM 2334 C CA . THR B 1 135 ? 14.258 -4.91 1.001 1 98.75 135 THR B CA 1
ATOM 2335 C C . THR B 1 135 ? 13.18 -5.977 1.145 1 98.75 135 THR B C 1
ATOM 2337 O O . THR B 1 135 ? 12.891 -6.707 0.195 1 98.75 135 THR B O 1
ATOM 2340 N N . PRO B 1 136 ? 12.578 -6.148 2.359 1 98.88 136 PRO B N 1
ATOM 2341 C CA . PRO B 1 136 ? 11.531 -7.156 2.561 1 98.88 136 PRO B CA 1
ATOM 2342 C C . PRO B 1 136 ? 10.266 -6.859 1.761 1 98.88 136 PRO B C 1
ATOM 2344 O O . PRO B 1 136 ? 9.859 -5.699 1.644 1 98.88 136 PRO B O 1
ATOM 2347 N N . LEU B 1 137 ? 9.703 -7.926 1.212 1 98.94 137 LEU B N 1
ATOM 2348 C CA . LEU B 1 137 ? 8.453 -7.848 0.46 1 98.94 137 LEU B CA 1
ATOM 2349 C C . LEU B 1 137 ? 7.25 -8.039 1.38 1 98.94 137 LEU B C 1
ATOM 2351 O O . LEU B 1 137 ? 7.258 -8.93 2.24 1 98.94 137 LEU B O 1
ATOM 2355 N N . ILE B 1 138 ? 6.207 -7.203 1.163 1 98.94 138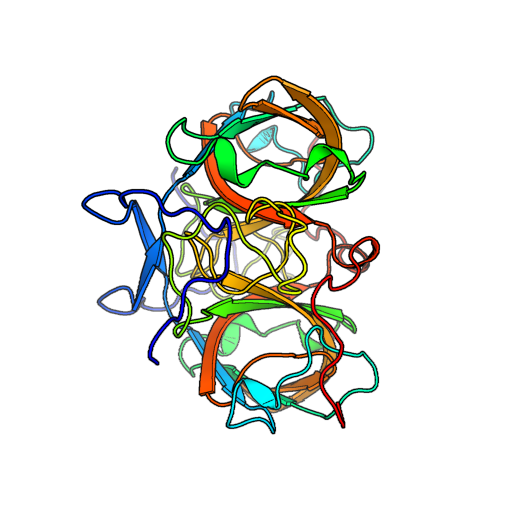 ILE B N 1
ATOM 2356 C CA . ILE B 1 138 ? 5.012 -7.262 1.999 1 98.94 138 ILE B CA 1
ATOM 2357 C C . ILE B 1 138 ? 3.848 -7.836 1.196 1 98.94 138 ILE B C 1
ATOM 2359 O O . ILE B 1 138 ? 3.105 -8.688 1.691 1 98.94 138 ILE B O 1
ATOM 2363 N N . ASP B 1 139 ? 3.607 -7.355 -0.042 1 98.94 139 ASP B N 1
ATOM 2364 C CA . ASP B 1 139 ? 2.445 -7.773 -0.82 1 98.94 139 ASP B CA 1
ATOM 2365 C C . ASP B 1 139 ? 2.633 -7.457 -2.303 1 98.94 139 ASP B C 1
ATOM 2367 O O . ASP B 1 139 ? 3.475 -6.633 -2.664 1 98.94 139 ASP B O 1
ATOM 2371 N N . ILE B 1 140 ? 1.873 -8.133 -3.137 1 98.88 140 ILE B N 1
ATOM 2372 C CA . ILE B 1 140 ? 1.737 -7.898 -4.57 1 98.88 140 ILE B CA 1
ATOM 2373 C C . ILE B 1 140 ? 0.259 -7.883 -4.953 1 98.88 140 ILE B C 1
ATOM 2375 O O . ILE B 1 140 ? -0.514 -8.734 -4.508 1 98.88 140 ILE B O 1
ATOM 2379 N N . LYS B 1 141 ? -0.142 -6.875 -5.723 1 98.44 141 LYS B N 1
ATOM 2380 C CA . LYS B 1 141 ? -1.487 -6.77 -6.281 1 98.44 141 LYS B CA 1
ATOM 2381 C C . LYS B 1 141 ? -1.442 -6.395 -7.762 1 98.44 141 LYS B C 1
ATOM 2383 O O . LYS B 1 141 ? -0.578 -5.625 -8.188 1 98.44 141 LYS B O 1
ATOM 2388 N N . PRO B 1 142 ? -2.455 -6.965 -8.484 1 98.25 142 PRO B N 1
ATOM 2389 C CA . PRO B 1 142 ? -2.619 -6.301 -9.781 1 98.25 142 PRO B CA 1
ATOM 2390 C C . PRO B 1 142 ? -2.885 -4.805 -9.648 1 98.25 142 PRO B C 1
ATOM 2392 O O . PRO B 1 142 ? -3.586 -4.375 -8.727 1 98.25 142 PRO B O 1
ATOM 2395 N N . ASN B 1 143 ? -2.264 -4.039 -10.516 1 96.69 143 ASN B N 1
ATOM 2396 C CA . ASN B 1 143 ? -2.545 -2.607 -10.492 1 96.69 143 ASN B CA 1
ATOM 2397 C C . ASN B 1 143 ? -4.031 -2.324 -10.695 1 96.69 143 ASN B C 1
ATOM 2399 O O . ASN B 1 143 ? -4.668 -2.928 -11.562 1 96.69 143 ASN B O 1
ATOM 2403 N N . ARG B 1 144 ? -4.508 -1.382 -10.008 1 90.44 144 ARG B N 1
ATOM 2404 C CA . ARG B 1 144 ? -5.938 -1.091 -9.953 1 90.44 144 ARG B CA 1
ATOM 2405 C C . ARG B 1 144 ? -6.477 -0.753 -11.344 1 90.44 144 ARG B C 1
ATOM 2407 O O . ARG B 1 144 ? -7.582 -1.159 -11.703 1 90.44 144 ARG B O 1
ATOM 2414 N N . CYS B 1 145 ? -5.73 -0.047 -12.078 1 85.38 145 CYS B N 1
ATOM 2415 C CA . CYS B 1 145 ? -6.207 0.437 -13.367 1 85.38 145 CYS B CA 1
ATOM 2416 C C . CYS B 1 145 ? -6.352 -0.709 -14.359 1 85.38 145 CYS B C 1
ATOM 2418 O O . CYS B 1 145 ? -7.152 -0.63 -15.289 1 85.38 145 CYS B O 1
ATOM 2420 N N . GLU B 1 146 ? -5.652 -1.735 -14.148 1 86.69 146 GLU B N 1
ATOM 2421 C CA . GLU B 1 146 ? -5.691 -2.873 -15.062 1 86.69 146 GLU B CA 1
ATOM 2422 C C . GLU B 1 146 ? -6.598 -3.979 -14.531 1 86.69 146 GLU B C 1
ATOM 2424 O O . GLU B 1 146 ? -6.961 -4.902 -15.266 1 86.69 146 GLU B O 1
ATOM 2429 N N . PHE B 1 147 ? -6.879 -3.762 -13.336 1 88.81 147 PHE B N 1
ATOM 2430 C CA . PHE B 1 147 ? -7.602 -4.836 -12.664 1 88.81 147 PHE B CA 1
ATOM 2431 C C . PHE B 1 147 ? -9.109 -4.621 -12.773 1 88.81 147 PHE B C 1
ATOM 2433 O O . PHE B 1 147 ? -9.594 -3.508 -12.57 1 88.81 147 PHE B O 1
ATOM 2440 N N . THR B 1 148 ? -9.789 -5.688 -13.117 1 81.19 148 THR B N 1
ATOM 2441 C CA . THR B 1 148 ? -11.234 -5.793 -13 1 81.19 148 THR B CA 1
ATOM 2442 C C . THR B 1 148 ? -11.617 -6.879 -11.992 1 81.19 148 THR B C 1
ATOM 2444 O O . THR B 1 148 ? -11.141 -8.008 -12.086 1 81.19 148 THR B O 1
ATOM 2447 N N . PRO B 1 149 ? -12.508 -6.492 -11.094 1 82.06 149 PRO B N 1
ATOM 2448 C CA . PRO B 1 149 ? -12.898 -7.5 -10.109 1 82.06 149 PRO B CA 1
ATOM 2449 C C . PRO B 1 149 ? -13.414 -8.789 -10.742 1 82.06 149 PRO B C 1
ATOM 2451 O O . PRO B 1 149 ? -14.188 -8.742 -11.703 1 82.06 149 PRO B O 1
ATOM 2454 N N . LYS B 1 150 ? -12.914 -9.867 -10.211 1 81.19 150 LYS B N 1
ATOM 2455 C CA . LYS B 1 150 ? -13.281 -11.172 -10.766 1 81.19 150 LYS B CA 1
ATOM 2456 C C . LYS B 1 150 ? -14.57 -11.688 -10.141 1 81.19 150 LYS B C 1
ATOM 2458 O O . LYS B 1 150 ? -15.273 -12.5 -10.742 1 81.19 150 LYS B O 1
ATOM 2463 N N . ALA B 1 151 ? -14.844 -11.219 -8.914 1 79.69 151 ALA B N 1
ATOM 2464 C CA . ALA B 1 151 ? -16.109 -11.586 -8.273 1 79.69 151 ALA B CA 1
ATOM 2465 C C . ALA B 1 151 ? -17.281 -10.828 -8.891 1 79.69 151 ALA B C 1
ATOM 2467 O O . ALA B 1 151 ? -17.109 -9.719 -9.391 1 79.69 151 ALA B O 1
ATOM 2468 N N . PRO B 1 152 ? -18.422 -11.461 -8.883 1 77.31 152 PRO B N 1
ATOM 2469 C CA . PRO B 1 152 ? -19.594 -10.766 -9.445 1 77.31 152 PRO B CA 1
ATOM 2470 C C . PRO B 1 152 ? -19.906 -9.469 -8.703 1 77.31 152 PRO B C 1
ATOM 2472 O O . PRO B 1 152 ? -19.609 -9.344 -7.512 1 77.31 152 PRO B O 1
ATOM 2475 N N . PRO B 1 153 ? -20.406 -8.562 -9.523 1 74.81 153 PRO B N 1
ATOM 2476 C CA . PRO B 1 153 ? -20.812 -7.32 -8.852 1 74.81 153 PRO B CA 1
ATOM 2477 C C . PRO B 1 153 ? -21.875 -7.551 -7.773 1 74.81 153 PRO B C 1
ATOM 2479 O O . PRO B 1 153 ? -22.641 -8.508 -7.852 1 74.81 153 PRO B O 1
ATOM 2482 N N . LYS B 1 154 ? -21.75 -6.707 -6.809 1 73.56 154 LYS B N 1
ATOM 2483 C CA . LYS B 1 154 ? -22.719 -6.781 -5.727 1 73.56 154 LYS B CA 1
ATOM 2484 C C . LYS B 1 154 ? -23.938 -5.918 -6.023 1 73.56 154 LYS B C 1
ATOM 2486 O O . LYS B 1 154 ? -23.812 -4.805 -6.539 1 73.56 154 LYS B O 1
ATOM 2491 N N . PRO B 1 155 ? -25.062 -6.621 -5.855 1 71.12 155 PRO B N 1
ATOM 2492 C CA . PRO B 1 155 ? -26.266 -5.848 -6.145 1 71.12 155 PRO B CA 1
ATOM 2493 C C . PRO B 1 155 ? -26.328 -4.535 -5.363 1 71.12 155 PRO B C 1
ATOM 2495 O O . PRO B 1 155 ? -26 -4.504 -4.176 1 71.12 155 PRO B O 1
ATOM 2498 N N . GLY B 1 156 ? -26.672 -3.383 -6.082 1 64.62 156 GLY B N 1
ATOM 2499 C CA . GLY B 1 156 ? -26.969 -2.109 -5.445 1 64.62 156 GLY B CA 1
ATOM 2500 C C . GLY B 1 156 ? -25.734 -1.282 -5.156 1 64.62 156 GLY B C 1
ATOM 2501 O O . GLY B 1 156 ? -25.812 -0.265 -4.461 1 64.62 156 GLY B O 1
ATOM 2502 N N . VAL B 1 157 ? -24.625 -1.878 -5.555 1 67 157 VAL B N 1
ATOM 2503 C CA . VAL B 1 157 ? -23.438 -1.097 -5.215 1 67 157 VAL B CA 1
ATOM 2504 C C . VAL B 1 157 ? -22.578 -0.886 -6.461 1 67 157 VAL B C 1
ATOM 2506 O O . VAL B 1 157 ? -22.5 -1.764 -7.324 1 67 157 VAL B O 1
#

Nearest PDB structures (foldseek):
  3okx-assembly1_A  TM=9.648E-01  e=1.639E-19  Rhodopseudomonas palustris CGA009
  3okx-assembly1_B  TM=9.708E-01  e=7.028E-19  Rhodopseudomonas palustris CGA009
  2nv4-assembly1_B  TM=9.304E-01  e=1.112E-13  Archaeoglobus fulgidus
  7btu-assembly1_A  TM=8.034E-01  e=2.433E-08  Pseudomonas aeruginosa
  7btz-assembly1_B  TM=7.963E-01  e=3.549E-08  Pseudomonas aeruginosa

Radius of gyration: 18.91 Å; Cα contacts (8 Å, |Δi|>4): 783; chains: 2; bounding box: 50×51×41 Å

Solvent-accessible surface area (backbone atoms only — not comparable to full-atom values): 17063 Å² total; per-residue (Å²): 129,87,82,76,85,51,74,86,43,38,71,50,86,71,74,96,64,62,73,48,64,34,48,63,50,28,35,28,44,42,94,21,88,44,73,81,62,34,38,95,60,42,37,78,86,44,67,80,28,38,40,38,46,37,74,86,54,45,65,14,46,39,63,40,80,80,44,56,46,32,34,39,33,25,42,40,83,86,44,52,45,37,43,27,30,37,30,70,58,66,72,71,60,72,33,6,35,36,44,33,88,60,51,43,22,69,50,31,63,43,78,35,66,26,41,52,75,47,72,56,89,50,28,36,36,29,17,9,70,41,58,47,43,64,34,36,25,44,50,53,25,50,23,69,91,78,50,68,82,74,39,73,83,47,86,97,90,129,86,82,75,85,49,73,86,44,40,70,50,86,70,75,96,64,62,72,48,66,33,48,65,51,28,34,29,43,42,93,22,87,43,74,82,62,32,38,96,62,43,36,79,85,41,66,80,28,37,40,39,45,38,75,86,53,45,66,14,46,39,63,39,80,80,44,55,44,30,34,38,31,25,42,39,85,85,45,53,44,38,43,26,29,38,29,70,58,67,72,72,60,72,33,7,35,35,44,34,87,62,52,43,23,70,50,32,63,43,77,36,67,28,41,52,74,47,74,56,89,49,30,35,34,29,17,10,70,42,58,47,41,65,32,36,24,44,50,53,24,50,25,69,90,78,50,68,83,75,40,73,83,46,87,98,88